Protein AF-A0A398D6F7-F1 (afdb_monomer)

Foldseek 3Di:
DPPPLP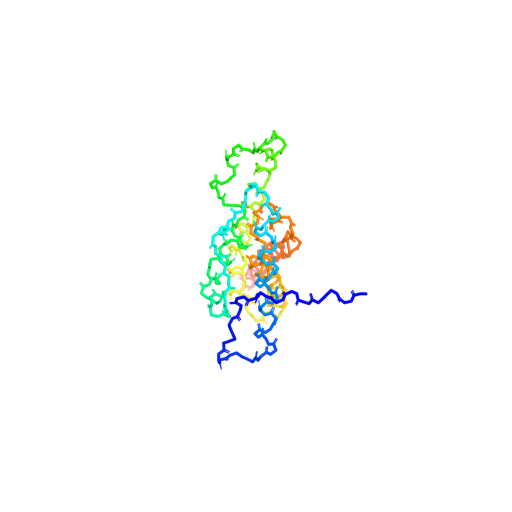FDPLADEDPVDPPVVFSVVSSLQVLQLVQLVPDDPAFDPSVDGDRGVVSLVVCQVVLLCLLQCPVDPVQLCDDDPDPVVNVVSVVVNVVNVLLVQLVVLLVVLCVVPVVDVVSVVLCVVLVVVSSSLSSRHRGRVVSCVVSVVSSVSSSVVSVVSVVVVVVVVVVVVVVVVVVVVD

Nearest PDB structures (foldseek):
  4nta-assembly1_A  TM=2.492E-01  e=5.168E+00  Mus musculus

Solvent-accessible surface area (backbone atoms only — not comparable to full-atom values): 9995 Å² total; per-residue (Å²): 132,84,77,73,79,59,60,42,91,72,53,45,88,49,93,89,51,60,67,74,60,45,52,53,50,34,38,44,36,29,48,17,55,49,34,50,74,68,49,65,95,57,55,49,70,70,88,67,76,59,41,34,59,65,50,50,62,71,38,42,69,56,24,51,50,50,43,70,53,47,80,42,80,79,56,35,77,48,83,38,102,40,75,68,48,31,51,50,30,47,53,50,41,57,54,44,55,55,42,56,55,16,52,53,37,32,56,56,35,46,70,76,48,64,87,44,65,68,61,52,55,56,47,53,57,26,50,51,51,31,44,53,43,34,64,25,42,30,30,52,73,58,38,50,61,70,38,39,74,43,49,50,54,50,36,51,50,9,51,51,44,54,53,51,53,54,52,55,51,54,54,51,53,53,52,55,51,54,71,68,75,112

Organism: NCBI:txid2290917

pLDDT: mean 86.6, std 11.43, range [34.72, 97.31]

Structure (mmCIF, N/CA/C/O backbone):
data_AF-A0A398D6F7-F1
#
_entry.id   AF-A0A398D6F7-F1
#
loop_
_atom_site.group_PDB
_atom_site.id
_atom_site.type_symbol
_atom_site.label_atom_id
_atom_site.label_alt_id
_atom_site.label_comp_id
_atom_site.label_asym_id
_atom_site.label_entity_id
_atom_site.label_seq_id
_atom_site.pdbx_PDB_ins_code
_atom_site.Cartn_x
_atom_site.Cartn_y
_atom_site.Cartn_z
_atom_site.occupancy
_atom_site.B_iso_or_equiv
_atom_site.auth_seq_id
_atom_site.auth_comp_id
_atom_site.auth_asym_id
_atom_site.auth_atom_id
_atom_site.pdbx_PDB_model_num
ATOM 1 N N . MET A 1 1 ? -2.535 10.948 -29.613 1.00 34.72 1 MET A N 1
ATOM 2 C CA . MET A 1 1 ? -1.611 9.826 -29.878 1.00 34.72 1 MET A CA 1
ATOM 3 C C . MET A 1 1 ? -1.846 8.780 -28.805 1.00 34.72 1 MET A C 1
ATOM 5 O O . MET A 1 1 ? -1.526 9.031 -27.652 1.00 34.72 1 MET A O 1
ATOM 9 N N . THR A 1 2 ? -2.491 7.664 -29.135 1.00 36.34 2 THR A N 1
ATOM 10 C CA . THR A 1 2 ? -2.565 6.515 -28.226 1.00 36.34 2 THR A CA 1
ATOM 11 C C . THR A 1 2 ? -1.179 5.890 -28.204 1.00 36.34 2 THR A C 1
ATOM 13 O O . THR A 1 2 ? -0.776 5.284 -29.194 1.00 36.34 2 THR A O 1
ATOM 16 N N . VAL A 1 3 ? -0.418 6.098 -27.129 1.00 44.50 3 VAL A N 1
ATOM 17 C CA . VAL A 1 3 ? 0.823 5.345 -26.923 1.00 44.50 3 VAL A CA 1
ATOM 18 C C . VAL A 1 3 ? 0.415 3.870 -26.932 1.00 44.50 3 VAL A C 1
ATOM 20 O O . VAL A 1 3 ? -0.421 3.494 -26.104 1.00 44.50 3 VAL A O 1
ATOM 23 N N . PRO A 1 4 ? 0.884 3.050 -27.891 1.00 46.75 4 PRO A N 1
ATOM 24 C CA . PRO A 1 4 ? 0.561 1.634 -27.879 1.00 46.75 4 PRO A CA 1
ATOM 25 C C . PRO A 1 4 ? 1.037 1.078 -26.542 1.00 46.75 4 PRO A C 1
ATOM 27 O O . PRO A 1 4 ? 2.160 1.376 -26.124 1.00 46.75 4 PRO A O 1
ATOM 30 N N . ILE A 1 5 ? 0.166 0.332 -25.855 1.00 52.16 5 ILE A N 1
ATOM 31 C CA . ILE A 1 5 ? 0.533 -0.398 -24.641 1.00 52.16 5 ILE A CA 1
ATOM 32 C C . ILE A 1 5 ? 1.751 -1.226 -25.036 1.00 52.16 5 ILE A C 1
ATOM 34 O O . ILE A 1 5 ? 1.630 -2.135 -25.855 1.00 52.16 5 ILE A O 1
ATOM 38 N N . GLN A 1 6 ? 2.929 -0.846 -24.547 1.00 54.06 6 GLN A N 1
ATOM 39 C CA . GLN A 1 6 ? 4.139 -1.624 -24.756 1.00 54.06 6 GLN A CA 1
ATOM 40 C C . GLN A 1 6 ? 3.867 -2.940 -24.035 1.00 54.06 6 GLN A C 1
ATOM 42 O O . GLN A 1 6 ? 3.790 -2.961 -22.814 1.00 54.06 6 GLN A O 1
ATOM 47 N N . ILE A 1 7 ? 3.565 -4.003 -24.772 1.00 58.56 7 ILE A N 1
ATOM 48 C CA . ILE A 1 7 ? 3.400 -5.331 -24.187 1.00 58.56 7 ILE A CA 1
ATOM 49 C C . ILE A 1 7 ? 4.811 -5.876 -24.007 1.00 58.56 7 ILE A C 1
ATOM 51 O O . ILE A 1 7 ? 5.625 -5.769 -24.926 1.00 58.56 7 ILE A O 1
ATOM 55 N N . ASN A 1 8 ? 5.119 -6.413 -22.825 1.00 64.12 8 ASN A N 1
ATOM 56 C CA . ASN A 1 8 ? 6.407 -7.059 -22.600 1.00 64.12 8 ASN A CA 1
ATOM 57 C C . ASN A 1 8 ? 6.589 -8.156 -23.675 1.00 64.12 8 ASN A C 1
ATOM 59 O O . ASN A 1 8 ? 5.756 -9.062 -23.743 1.00 64.12 8 ASN A O 1
ATOM 63 N N . PRO A 1 9 ? 7.629 -8.085 -24.529 1.00 65.50 9 PRO A N 1
ATOM 64 C CA . PRO A 1 9 ? 7.807 -9.023 -25.640 1.00 65.50 9 PRO A CA 1
ATOM 65 C C . PRO A 1 9 ? 8.003 -10.471 -25.172 1.00 65.50 9 PRO A C 1
ATOM 67 O O . PRO A 1 9 ? 7.785 -11.394 -25.951 1.00 65.50 9 PRO A O 1
ATOM 70 N N . ASN A 1 10 ? 8.368 -10.671 -23.902 1.00 79.50 10 ASN A N 1
ATOM 71 C CA . ASN A 1 10 ? 8.552 -11.979 -23.282 1.00 79.50 10 ASN A CA 1
ATOM 72 C C . ASN A 1 10 ? 7.331 -12.426 -22.455 1.00 79.50 10 ASN A C 1
ATOM 74 O O . ASN A 1 10 ? 7.433 -13.376 -21.678 1.00 79.50 10 ASN A O 1
ATOM 78 N N . TRP A 1 11 ? 6.189 -11.739 -22.576 1.00 87.50 11 TRP A N 1
ATOM 79 C CA . TRP A 1 11 ? 4.967 -12.106 -21.866 1.00 87.50 11 TRP A CA 1
ATOM 80 C C . TRP A 1 11 ? 4.324 -13.360 -22.462 1.00 87.50 11 TRP A C 1
ATOM 82 O O . TRP A 1 11 ? 4.069 -13.452 -23.664 1.00 87.50 11 TRP A O 1
ATOM 92 N N . THR A 1 12 ? 3.997 -14.309 -21.594 1.00 88.88 12 THR A N 1
ATOM 93 C CA . THR A 1 12 ? 3.317 -15.556 -21.931 1.00 88.88 12 THR A CA 1
ATOM 94 C C . THR A 1 12 ? 1.920 -15.560 -21.322 1.00 88.88 12 THR A C 1
ATOM 96 O O . THR A 1 12 ? 1.753 -15.374 -20.116 1.00 88.88 12 THR A O 1
ATOM 99 N N . ASN A 1 13 ? 0.905 -15.752 -22.173 1.00 83.88 13 ASN A N 1
ATOM 100 C CA . ASN A 1 13 ? -0.484 -15.745 -21.721 1.00 83.88 13 ASN A CA 1
ATOM 101 C C . ASN A 1 13 ? -0.759 -16.920 -20.785 1.00 83.88 13 ASN A C 1
ATOM 103 O O . ASN A 1 13 ? -0.332 -18.050 -21.041 1.00 83.88 13 ASN A O 1
ATOM 107 N N . THR A 1 14 ? -1.530 -16.666 -19.731 1.00 85.38 14 THR A N 1
ATOM 108 C CA . THR A 1 14 ? -1.836 -17.692 -18.736 1.00 85.38 14 THR A CA 1
ATOM 109 C C . THR A 1 14 ? -3.203 -18.328 -18.985 1.00 85.38 14 THR A C 1
ATOM 111 O O . THR A 1 14 ? -4.210 -17.637 -19.077 1.00 85.38 14 THR A O 1
ATOM 114 N N . ASN A 1 15 ? -3.272 -19.662 -19.023 1.00 84.94 15 ASN A N 1
ATOM 115 C CA . ASN A 1 15 ? -4.488 -20.394 -19.425 1.00 84.94 15 ASN A CA 1
ATOM 116 C C . ASN A 1 15 ? -5.695 -20.245 -18.480 1.00 84.94 15 ASN A C 1
ATOM 118 O O . ASN A 1 15 ? -6.817 -20.551 -18.871 1.00 84.94 15 ASN A O 1
ATOM 122 N N . TRP A 1 16 ? -5.483 -19.831 -17.230 1.00 87.31 16 TRP A N 1
ATOM 123 C CA . TRP A 1 16 ? -6.548 -19.727 -16.226 1.00 87.31 16 TRP A CA 1
ATOM 124 C C . TRP A 1 16 ? -7.157 -18.321 -16.127 1.00 87.31 16 TRP A C 1
ATOM 126 O O . TRP A 1 16 ? -8.158 -18.139 -15.436 1.00 87.31 16 TRP A O 1
ATOM 136 N N . LEU A 1 17 ? -6.566 -17.328 -16.800 1.00 89.94 17 LEU A N 1
ATOM 137 C CA . LEU A 1 17 ? -6.958 -15.927 -16.705 1.00 89.94 17 LEU A CA 1
ATOM 138 C C . LEU A 1 17 ? -7.610 -15.463 -18.019 1.00 89.94 17 LEU A C 1
ATOM 140 O O . LEU A 1 17 ? -7.075 -15.745 -19.092 1.00 89.94 17 LEU A O 1
ATOM 144 N N . PRO A 1 18 ? -8.735 -14.723 -17.982 1.00 91.50 18 PRO A N 1
ATOM 145 C CA . PRO A 1 18 ? -9.306 -14.139 -19.190 1.00 91.50 18 PRO A CA 1
ATOM 146 C C . PRO A 1 18 ? -8.291 -13.250 -19.916 1.00 91.50 18 PRO A C 1
ATOM 148 O O . PRO A 1 18 ? -7.619 -12.429 -19.289 1.00 91.50 18 PRO A O 1
ATOM 151 N N . SER A 1 19 ? -8.236 -13.359 -21.244 1.00 86.44 19 SER A N 1
ATOM 152 C CA . SER A 1 19 ? -7.232 -12.686 -22.083 1.00 86.44 19 SER A CA 1
ATOM 153 C C . SER A 1 19 ? -7.182 -11.168 -21.890 1.00 86.44 19 SER A C 1
ATOM 155 O O . SER A 1 19 ? -6.105 -10.582 -21.892 1.00 86.44 19 SER A O 1
ATOM 157 N N . LEU A 1 20 ? -8.329 -10.521 -21.659 1.00 88.19 20 LEU A N 1
ATOM 158 C CA . LEU A 1 20 ? -8.389 -9.084 -21.386 1.00 88.19 20 LEU A CA 1
ATOM 159 C C . LEU A 1 20 ? -7.626 -8.703 -20.107 1.00 88.19 20 LEU A C 1
ATOM 161 O O . LEU A 1 20 ? -6.936 -7.685 -20.076 1.00 88.19 20 LEU A O 1
ATOM 165 N N . LEU A 1 21 ? -7.766 -9.500 -19.047 1.00 88.75 21 LEU A N 1
ATOM 166 C CA . LEU A 1 21 ? -7.103 -9.242 -17.771 1.00 88.75 21 LEU A CA 1
ATOM 167 C C . LEU A 1 21 ? -5.613 -9.582 -17.860 1.00 88.75 21 LEU A C 1
ATOM 169 O O . LEU A 1 21 ? -4.787 -8.820 -17.365 1.00 88.75 21 LEU A O 1
ATOM 173 N N . ASP A 1 22 ? -5.272 -10.661 -18.562 1.00 89.38 22 ASP A N 1
ATOM 174 C CA . ASP A 1 22 ? -3.886 -11.049 -18.828 1.00 89.38 22 ASP A CA 1
ATOM 175 C C . ASP A 1 22 ? -3.136 -9.954 -19.615 1.00 89.38 22 ASP A C 1
ATOM 177 O O . ASP A 1 22 ? -2.050 -9.539 -19.217 1.00 89.38 22 ASP A O 1
ATOM 181 N N . GLN A 1 23 ? -3.776 -9.338 -20.617 1.00 88.25 23 GLN A N 1
ATOM 182 C CA . GLN A 1 23 ? -3.226 -8.175 -21.332 1.00 88.25 23 GLN A CA 1
ATOM 183 C C . GLN A 1 23 ? -3.018 -6.946 -20.434 1.00 88.25 23 GLN A C 1
ATOM 185 O O . GLN A 1 23 ? -2.039 -6.214 -20.599 1.00 88.25 23 GLN A O 1
ATOM 190 N N . LYS A 1 24 ? -3.919 -6.685 -19.476 1.00 91.31 24 LYS A N 1
ATOM 191 C CA . LYS A 1 24 ? -3.734 -5.587 -18.510 1.00 91.31 24 LYS A CA 1
ATOM 192 C C . LYS A 1 24 ? -2.529 -5.845 -17.606 1.00 91.31 24 LYS A C 1
ATOM 194 O O . LYS A 1 24 ? -1.753 -4.920 -17.373 1.00 91.31 24 LYS A O 1
ATOM 199 N N . LEU A 1 25 ? -2.351 -7.083 -17.144 1.00 92.56 25 LEU A N 1
ATOM 200 C CA . LEU A 1 25 ? -1.186 -7.490 -16.356 1.00 92.56 25 LEU A CA 1
ATOM 201 C C . LEU A 1 25 ? 0.113 -7.402 -17.167 1.00 92.56 25 LEU A C 1
ATOM 203 O O . LEU A 1 25 ? 1.109 -6.902 -16.649 1.00 92.56 25 LEU A O 1
ATOM 207 N N . ALA A 1 26 ? 0.085 -7.752 -18.453 1.00 91.25 26 ALA A N 1
ATOM 208 C CA . ALA A 1 26 ? 1.224 -7.557 -19.348 1.00 91.25 26 ALA A CA 1
ATOM 209 C C . ALA A 1 26 ? 1.638 -6.076 -19.450 1.00 91.25 26 ALA A C 1
ATOM 211 O O . ALA A 1 26 ? 2.827 -5.756 -19.478 1.00 91.25 26 ALA A O 1
ATOM 212 N N . GLY A 1 27 ? 0.664 -5.157 -19.446 1.00 91.44 27 GLY A N 1
ATOM 213 C CA . GLY A 1 27 ? 0.922 -3.716 -19.385 1.00 91.44 27 GLY A CA 1
ATOM 214 C C . GLY A 1 27 ? 1.570 -3.274 -18.066 1.00 91.44 27 GLY A C 1
ATOM 215 O O . GLY A 1 27 ? 2.483 -2.450 -18.077 1.00 91.44 27 GLY A O 1
ATOM 216 N N . VAL A 1 28 ? 1.150 -3.850 -16.934 1.00 92.56 28 VAL A N 1
ATOM 217 C CA . VAL A 1 28 ? 1.782 -3.617 -15.620 1.00 92.56 28 VAL A CA 1
ATOM 218 C C . VAL A 1 28 ? 3.228 -4.120 -15.616 1.00 92.56 28 VAL A C 1
ATOM 220 O O . VAL A 1 28 ? 4.119 -3.411 -15.148 1.00 92.56 28 VAL A O 1
ATOM 223 N N . ALA A 1 29 ? 3.481 -5.302 -16.183 1.00 92.62 29 ALA A N 1
ATOM 224 C CA . ALA A 1 29 ? 4.823 -5.862 -16.315 1.00 92.62 29 ALA A CA 1
ATOM 225 C C . ALA A 1 29 ? 5.743 -4.966 -17.160 1.00 92.62 29 ALA A C 1
ATOM 227 O O . ALA A 1 29 ? 6.849 -4.639 -16.735 1.00 92.62 29 ALA A O 1
ATOM 228 N N . ALA A 1 30 ? 5.270 -4.483 -18.308 1.00 90.25 30 ALA A N 1
ATOM 229 C CA . ALA A 1 30 ? 6.050 -3.579 -19.151 1.00 90.25 30 ALA A CA 1
ATOM 230 C C . ALA A 1 30 ? 6.310 -2.209 -18.498 1.00 90.25 30 ALA A C 1
ATOM 232 O O . ALA A 1 30 ? 7.390 -1.626 -18.652 1.00 90.25 30 ALA A O 1
ATOM 233 N N . ALA A 1 31 ? 5.339 -1.693 -17.736 1.00 90.50 31 ALA A N 1
ATOM 234 C CA . ALA A 1 31 ? 5.540 -0.492 -16.933 1.00 90.50 31 ALA A CA 1
ATOM 235 C C . ALA A 1 31 ? 6.647 -0.711 -15.889 1.00 90.50 31 ALA A C 1
ATOM 237 O O . ALA A 1 31 ? 7.533 0.135 -15.760 1.00 90.50 31 ALA A O 1
ATOM 238 N N . ARG A 1 32 ? 6.655 -1.867 -15.207 1.00 90.88 32 ARG A N 1
ATOM 239 C CA . ARG A 1 32 ? 7.726 -2.236 -14.269 1.00 90.88 32 ARG A CA 1
ATOM 240 C C . ARG A 1 32 ? 9.095 -2.261 -14.936 1.00 90.88 32 ARG A C 1
ATOM 242 O O . ARG A 1 32 ? 10.017 -1.631 -14.426 1.00 90.88 32 ARG A O 1
ATOM 249 N N . ASP A 1 33 ? 9.217 -2.909 -16.091 1.00 89.00 33 ASP A N 1
ATOM 250 C CA . ASP A 1 33 ? 10.488 -2.989 -16.824 1.00 89.00 33 ASP A CA 1
ATOM 251 C C . ASP A 1 33 ? 11.040 -1.604 -17.183 1.00 89.00 33 ASP A C 1
ATOM 253 O O . ASP A 1 33 ? 12.254 -1.382 -17.175 1.00 89.00 33 ASP A O 1
ATOM 257 N N . THR A 1 34 ? 10.150 -0.650 -17.463 1.00 87.12 34 THR A N 1
ATOM 258 C CA . THR A 1 34 ? 10.526 0.746 -17.703 1.00 87.12 34 THR A CA 1
ATOM 259 C C . THR A 1 34 ? 11.097 1.383 -16.435 1.00 87.12 34 THR A C 1
ATOM 261 O O . THR A 1 34 ? 12.167 1.993 -16.491 1.00 87.12 34 THR A O 1
ATOM 264 N N . TYR A 1 35 ? 10.444 1.208 -15.280 1.00 85.81 35 TYR A N 1
ATOM 265 C CA . TYR A 1 35 ? 10.951 1.718 -14.000 1.00 85.81 35 TYR A CA 1
ATOM 266 C C . TYR A 1 35 ? 12.298 1.101 -13.623 1.00 85.81 35 TYR A C 1
ATOM 268 O O . TYR A 1 35 ? 13.202 1.844 -13.252 1.00 85.81 35 TYR A O 1
ATOM 276 N N . THR A 1 36 ? 12.474 -0.211 -13.793 1.00 85.75 36 THR A N 1
ATOM 277 C CA . THR A 1 36 ? 13.746 -0.903 -13.527 1.00 85.75 36 THR A CA 1
ATOM 278 C C . THR A 1 36 ? 14.905 -0.323 -14.336 1.00 85.75 36 THR A C 1
ATOM 280 O O . THR A 1 36 ? 15.998 -0.153 -13.805 1.00 85.75 36 THR A O 1
ATOM 283 N N . LYS A 1 37 ? 14.672 0.022 -15.609 1.00 82.31 37 LYS A N 1
ATOM 284 C CA . LYS A 1 37 ? 15.707 0.576 -16.500 1.00 82.31 37 LYS A CA 1
ATOM 285 C C . LYS A 1 37 ? 15.973 2.067 -16.283 1.00 82.31 37 LYS A C 1
ATOM 287 O O . LYS A 1 37 ? 17.062 2.537 -16.593 1.00 82.31 37 LYS A O 1
ATOM 292 N N . THR A 1 38 ? 14.976 2.812 -15.806 1.00 75.31 38 THR A N 1
ATOM 293 C CA . THR A 1 38 ? 15.028 4.285 -15.755 1.00 75.31 38 THR A CA 1
ATOM 294 C C . THR A 1 38 ? 15.378 4.810 -14.367 1.00 75.31 38 THR A C 1
ATOM 296 O O . THR A 1 38 ? 15.951 5.891 -14.230 1.00 75.31 38 THR A O 1
ATOM 299 N N . ALA A 1 39 ? 15.029 4.075 -13.315 1.00 63.56 39 ALA A N 1
ATOM 300 C CA . ALA A 1 39 ? 15.312 4.503 -11.963 1.00 63.56 39 ALA A CA 1
ATOM 301 C C . ALA A 1 39 ? 16.769 4.196 -11.592 1.00 63.56 39 ALA A C 1
ATOM 303 O O . ALA A 1 39 ? 17.220 3.061 -11.715 1.00 63.56 39 ALA A O 1
ATOM 304 N N . GLY A 1 40 ? 17.503 5.225 -11.154 1.00 65.25 40 GLY A N 1
ATOM 305 C CA . GLY A 1 40 ? 18.883 5.105 -10.674 1.00 65.25 40 GLY A CA 1
ATOM 306 C C . GLY A 1 40 ? 18.999 4.330 -9.352 1.00 65.25 40 GLY A C 1
ATOM 307 O O . GLY A 1 40 ? 18.145 3.520 -9.005 1.00 65.25 40 GLY A O 1
ATOM 308 N N . ASN A 1 41 ? 20.051 4.600 -8.573 1.00 70.25 41 ASN A N 1
ATOM 309 C CA . ASN A 1 41 ? 20.289 3.920 -7.291 1.00 70.25 41 ASN A CA 1
ATOM 310 C C . ASN A 1 41 ? 19.040 3.923 -6.379 1.00 70.25 41 ASN A C 1
ATOM 312 O O . ASN A 1 41 ? 18.440 4.973 -6.140 1.00 70.25 41 ASN A O 1
ATOM 316 N N . GLY A 1 42 ? 18.679 2.753 -5.837 1.00 77.44 42 GLY A N 1
ATOM 317 C CA . GLY A 1 42 ? 17.530 2.582 -4.931 1.00 77.44 42 GLY A CA 1
ATOM 318 C C . GLY A 1 42 ? 16.381 1.721 -5.466 1.00 77.44 42 GLY A C 1
ATOM 319 O O . GLY A 1 42 ? 15.281 1.779 -4.910 1.00 77.44 42 GLY A O 1
ATOM 320 N N . ASN A 1 43 ? 16.614 0.944 -6.525 1.00 87.56 43 ASN A N 1
ATOM 321 C CA . ASN A 1 43 ? 15.672 -0.078 -6.973 1.00 87.56 43 ASN A CA 1
ATOM 322 C C . ASN A 1 43 ? 15.690 -1.282 -6.025 1.00 87.56 43 ASN A C 1
ATOM 324 O O . ASN A 1 43 ? 16.741 -1.687 -5.530 1.00 87.56 43 ASN A O 1
ATOM 328 N N . ILE A 1 44 ? 14.509 -1.837 -5.773 1.00 88.19 44 ILE A N 1
ATOM 329 C CA . ILE A 1 44 ? 14.311 -3.131 -5.126 1.00 88.19 44 ILE A CA 1
ATOM 330 C C . ILE A 1 44 ? 13.900 -4.132 -6.192 1.00 88.19 44 ILE A C 1
ATOM 332 O O . ILE A 1 44 ? 13.090 -3.811 -7.064 1.00 88.19 44 ILE A O 1
ATOM 336 N N . ASP A 1 45 ? 14.412 -5.355 -6.057 1.00 89.38 45 ASP A N 1
ATOM 337 C CA . ASP A 1 45 ? 14.020 -6.497 -6.878 1.00 89.38 45 ASP A CA 1
ATOM 338 C C . ASP A 1 45 ? 14.121 -6.174 -8.386 1.00 89.38 45 ASP A C 1
ATOM 340 O O . ASP A 1 45 ? 13.229 -6.493 -9.174 1.00 89.38 45 ASP A O 1
ATOM 344 N N . ASP A 1 46 ? 15.206 -5.497 -8.774 1.00 83.19 46 ASP A N 1
ATOM 345 C CA . ASP A 1 46 ? 15.524 -5.070 -10.144 1.00 83.19 46 ASP A CA 1
ATOM 346 C C . ASP A 1 46 ? 15.876 -6.241 -11.070 1.00 83.19 46 ASP A C 1
ATOM 348 O O . ASP A 1 46 ? 15.735 -6.147 -12.286 1.00 83.19 46 ASP A O 1
ATOM 352 N N . THR A 1 47 ? 16.266 -7.373 -10.490 1.00 84.81 47 THR A N 1
ATOM 353 C CA . THR A 1 47 ? 16.481 -8.644 -11.193 1.00 84.81 47 THR A CA 1
ATOM 354 C C . THR A 1 47 ? 15.190 -9.427 -11.451 1.00 84.81 47 THR A C 1
ATOM 356 O O . THR A 1 47 ? 15.219 -10.425 -12.171 1.00 84.81 47 THR A O 1
ATOM 359 N N . ILE A 1 48 ? 14.052 -8.999 -10.887 1.00 87.94 48 ILE A N 1
ATOM 360 C CA . ILE A 1 48 ? 12.764 -9.684 -11.047 1.00 87.94 48 ILE A CA 1
ATOM 361 C C . ILE A 1 48 ? 11.983 -9.074 -12.212 1.00 87.94 48 ILE A C 1
ATOM 363 O O . ILE A 1 48 ? 11.493 -7.943 -12.137 1.00 87.94 48 ILE A O 1
ATOM 367 N N . THR A 1 49 ? 11.794 -9.882 -13.253 1.00 87.94 49 THR A N 1
ATOM 368 C CA . THR A 1 49 ? 10.962 -9.578 -14.424 1.00 87.94 49 THR A CA 1
ATOM 369 C C . THR A 1 49 ? 9.740 -10.491 -14.447 1.00 87.94 49 THR A C 1
ATOM 371 O O . THR A 1 49 ? 9.851 -11.697 -14.220 1.00 87.94 49 THR A O 1
ATOM 374 N N . PHE A 1 50 ? 8.564 -9.925 -14.726 1.00 91.88 50 PHE A N 1
ATOM 375 C CA . PHE A 1 50 ? 7.322 -10.690 -14.843 1.00 91.88 50 PHE A CA 1
ATOM 376 C C . PHE A 1 50 ? 7.123 -11.176 -16.280 1.00 91.88 50 PHE A C 1
ATOM 378 O O . PHE A 1 50 ? 7.011 -10.359 -17.195 1.00 91.88 50 PHE A O 1
ATOM 385 N N . HIS A 1 51 ? 7.030 -12.493 -16.466 1.00 91.75 51 HIS A N 1
ATOM 386 C CA . HIS A 1 51 ? 6.827 -13.128 -17.772 1.00 91.75 51 HIS A CA 1
ATOM 387 C C . HIS A 1 51 ? 5.411 -13.688 -17.937 1.00 91.75 51 HIS A C 1
ATOM 389 O O . HIS A 1 51 ? 5.031 -14.101 -19.029 1.00 91.75 51 HIS A O 1
ATOM 395 N N . SER A 1 52 ? 4.622 -13.734 -16.864 1.00 92.31 52 SER A N 1
ATOM 396 C CA . SER A 1 52 ? 3.242 -14.216 -16.878 1.00 92.31 52 SER A CA 1
ATOM 397 C C . SER A 1 52 ? 2.443 -13.647 -15.706 1.00 92.31 52 SER A C 1
ATOM 399 O O . SER A 1 52 ? 3.011 -13.143 -14.728 1.00 92.31 52 SER A O 1
ATOM 401 N N . ALA A 1 53 ? 1.114 -13.799 -15.744 1.00 92.38 53 ALA A N 1
ATOM 402 C CA . ALA A 1 53 ? 0.270 -13.441 -14.607 1.00 92.38 53 ALA A CA 1
ATOM 403 C C . ALA A 1 53 ? 0.671 -14.238 -13.359 1.00 92.38 53 ALA A C 1
ATOM 405 O O . ALA A 1 53 ? 0.692 -13.697 -12.256 1.00 92.38 53 ALA A O 1
ATOM 406 N N . ARG A 1 54 ? 1.049 -15.513 -13.531 1.00 91.81 54 ARG A N 1
ATOM 407 C CA . ARG A 1 54 ? 1.493 -16.384 -12.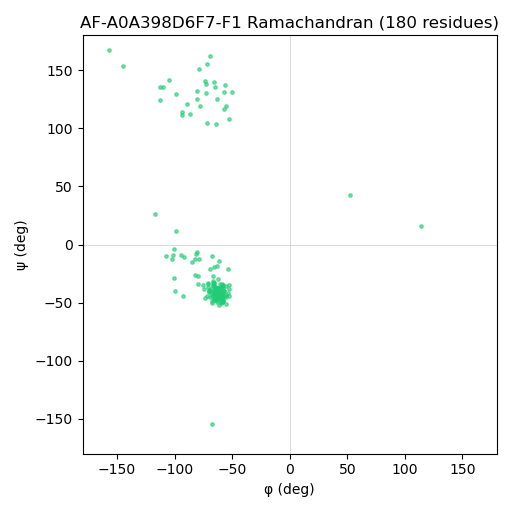435 1.00 91.81 54 ARG A CA 1
ATOM 408 C C . ARG A 1 54 ? 2.661 -15.776 -11.658 1.00 91.81 54 ARG A C 1
ATOM 410 O O . ARG A 1 54 ? 2.625 -15.807 -10.431 1.00 91.81 54 ARG A O 1
ATOM 417 N N . ASP A 1 55 ? 3.647 -15.205 -12.344 1.00 93.00 55 ASP A N 1
ATOM 418 C CA . ASP A 1 55 ? 4.808 -14.588 -11.692 1.00 93.00 55 ASP A CA 1
ATOM 419 C C . ASP A 1 55 ? 4.379 -13.411 -10.811 1.00 93.00 55 ASP A C 1
ATOM 421 O O . ASP A 1 55 ? 4.820 -13.290 -9.669 1.00 93.00 55 ASP A O 1
ATOM 425 N N . MET A 1 56 ? 3.448 -12.589 -11.304 1.00 93.88 56 MET A N 1
ATOM 426 C CA . MET A 1 56 ? 2.886 -11.477 -10.535 1.00 93.88 56 MET A CA 1
ATOM 427 C C . MET A 1 56 ? 2.117 -11.965 -9.305 1.00 93.88 56 MET A C 1
ATOM 429 O O . MET A 1 56 ? 2.276 -11.401 -8.225 1.00 93.88 56 MET A O 1
ATOM 433 N N . PHE A 1 57 ? 1.318 -13.030 -9.443 1.00 93.56 57 PHE A N 1
ATOM 434 C CA . PHE A 1 57 ? 0.598 -13.632 -8.316 1.00 93.56 57 PHE A CA 1
ATOM 435 C C . PHE A 1 57 ? 1.551 -14.173 -7.247 1.00 93.56 57 PHE A C 1
ATOM 437 O O . PHE A 1 57 ? 1.323 -13.945 -6.060 1.00 93.56 57 PHE A O 1
ATOM 444 N N . LEU A 1 58 ? 2.637 -14.835 -7.653 1.00 94.38 58 LEU A N 1
ATOM 445 C CA . LEU A 1 58 ? 3.672 -15.316 -6.733 1.00 94.38 58 LEU A CA 1
ATOM 446 C C . LEU A 1 58 ? 4.429 -14.167 -6.055 1.00 94.38 58 LEU A C 1
ATOM 448 O O . LEU A 1 58 ? 4.894 -14.323 -4.928 1.00 94.38 58 LEU A O 1
ATOM 452 N N . TYR A 1 59 ? 4.511 -13.008 -6.707 1.00 95.81 59 TYR A N 1
ATOM 453 C CA . TYR A 1 59 ? 5.139 -11.812 -6.156 1.00 95.81 59 TYR A CA 1
ATOM 454 C C . TYR A 1 59 ? 4.222 -11.007 -5.217 1.00 95.81 59 TYR A C 1
ATOM 456 O O . TYR A 1 59 ? 4.713 -10.153 -4.483 1.00 95.81 59 TYR A O 1
ATOM 464 N N . LEU A 1 60 ? 2.910 -11.276 -5.166 1.00 95.62 60 LEU A N 1
ATOM 465 C CA . LEU A 1 60 ? 1.971 -10.506 -4.333 1.00 95.62 60 LEU A CA 1
ATOM 466 C C . LEU A 1 60 ? 2.373 -10.390 -2.855 1.00 95.62 60 LEU A C 1
ATOM 468 O O . LEU A 1 60 ? 2.303 -9.274 -2.342 1.00 95.62 60 LEU A O 1
ATOM 472 N N . PRO A 1 61 ? 2.821 -11.452 -2.154 1.00 96.62 61 PRO A N 1
ATOM 473 C CA . PRO A 1 61 ? 3.242 -11.323 -0.758 1.00 96.62 61 PRO A CA 1
ATOM 474 C C . PRO A 1 61 ? 4.376 -10.306 -0.591 1.00 96.62 61 PRO A C 1
ATOM 476 O O . PRO A 1 61 ? 4.343 -9.471 0.313 1.00 96.62 61 PRO A O 1
ATOM 479 N N . ARG A 1 62 ? 5.341 -10.324 -1.518 1.00 95.81 62 ARG A N 1
ATOM 480 C CA . ARG A 1 62 ? 6.465 -9.387 -1.549 1.00 95.81 62 ARG A CA 1
ATOM 481 C C . ARG A 1 62 ? 6.018 -7.972 -1.921 1.00 95.81 62 ARG A C 1
ATOM 483 O O . ARG A 1 62 ? 6.480 -7.009 -1.319 1.00 95.81 62 ARG A O 1
ATOM 490 N N . ALA A 1 63 ? 5.084 -7.834 -2.861 1.00 96.19 63 ALA A N 1
ATOM 491 C CA . ALA A 1 63 ? 4.503 -6.544 -3.223 1.00 96.19 63 ALA A CA 1
ATOM 492 C C . ALA A 1 63 ? 3.700 -5.918 -2.072 1.00 96.19 63 ALA A C 1
ATOM 494 O O . ALA A 1 63 ? 3.769 -4.707 -1.891 1.00 96.19 63 ALA A O 1
ATOM 495 N N . ILE A 1 64 ? 2.990 -6.717 -1.265 1.00 96.62 64 ILE A N 1
ATOM 496 C CA . ILE A 1 64 ? 2.324 -6.240 -0.043 1.00 96.62 64 ILE A CA 1
ATOM 497 C C . ILE A 1 64 ? 3.377 -5.724 0.941 1.00 96.62 64 ILE A C 1
ATOM 499 O O . ILE A 1 64 ? 3.278 -4.598 1.420 1.00 96.62 64 ILE A O 1
ATOM 503 N N . GLU A 1 65 ? 4.421 -6.510 1.202 1.00 95.81 65 GLU A N 1
ATOM 504 C CA . GLU A 1 65 ? 5.503 -6.103 2.100 1.00 95.81 65 GLU A CA 1
ATOM 505 C C . GLU A 1 65 ? 6.125 -4.768 1.659 1.00 95.81 65 GLU A C 1
ATOM 507 O O . GLU A 1 65 ? 6.194 -3.821 2.437 1.00 95.81 65 GLU A O 1
ATOM 512 N N . ILE A 1 66 ? 6.521 -4.648 0.392 1.00 95.12 66 ILE A N 1
ATOM 513 C CA . ILE A 1 66 ? 7.135 -3.423 -0.128 1.00 95.12 66 ILE A CA 1
ATOM 514 C C . ILE A 1 66 ? 6.122 -2.272 -0.158 1.00 95.12 66 ILE A C 1
ATOM 516 O O . ILE A 1 66 ? 6.455 -1.151 0.227 1.00 95.12 66 ILE A O 1
ATOM 520 N N . GLY A 1 67 ? 4.896 -2.523 -0.609 1.00 95.44 67 GLY A N 1
ATOM 521 C CA . GLY A 1 67 ? 3.858 -1.515 -0.807 1.00 95.44 67 GLY A CA 1
ATOM 522 C C . GLY A 1 67 ? 3.385 -0.858 0.483 1.00 95.44 67 GLY A C 1
ATOM 523 O O . GLY A 1 67 ? 3.089 0.334 0.469 1.00 95.44 67 GLY A O 1
ATOM 524 N N . PHE A 1 68 ? 3.364 -1.599 1.589 1.00 95.81 68 PHE A N 1
ATOM 525 C CA . PHE A 1 68 ? 2.929 -1.078 2.884 1.00 95.81 68 PHE A CA 1
ATOM 526 C C . PHE A 1 68 ? 4.112 -0.697 3.777 1.00 95.81 68 PHE A C 1
ATOM 528 O O . PHE A 1 68 ? 4.121 0.374 4.380 1.00 95.81 68 PHE A O 1
ATOM 535 N N . LEU A 1 69 ? 5.178 -1.504 3.778 1.00 94.38 69 LEU A N 1
ATOM 536 C CA . LEU A 1 69 ? 6.227 -1.392 4.791 1.00 94.38 69 LEU A CA 1
ATOM 537 C C . LEU A 1 69 ? 7.501 -0.672 4.337 1.00 94.38 69 LEU A C 1
ATOM 539 O O . LEU A 1 69 ? 8.356 -0.377 5.165 1.00 94.38 69 LEU A O 1
ATOM 543 N N . SER A 1 70 ? 7.674 -0.361 3.050 1.00 91.88 70 SER A N 1
ATOM 544 C CA . SER A 1 70 ? 8.840 0.439 2.629 1.00 91.88 70 SER A CA 1
ATOM 545 C C . SER A 1 70 ? 8.632 1.941 2.905 1.00 91.88 70 SER A C 1
ATOM 547 O O . SER A 1 70 ? 7.503 2.389 2.852 1.00 91.88 70 SER A O 1
ATOM 549 N N . PRO A 1 71 ? 9.652 2.773 3.155 1.00 90.44 71 PRO A N 1
ATOM 550 C CA . PRO A 1 71 ? 11.031 2.399 3.392 1.00 90.44 71 PRO A CA 1
ATOM 551 C C . PRO A 1 71 ? 11.165 1.588 4.680 1.00 90.44 71 PRO A C 1
ATOM 553 O O . PRO A 1 71 ? 10.619 1.937 5.726 1.00 90.44 71 PRO A O 1
ATOM 556 N N . PHE A 1 72 ? 11.939 0.513 4.590 1.00 90.31 72 PHE A N 1
ATOM 557 C CA . PHE A 1 72 ? 12.157 -0.409 5.696 1.00 90.31 72 PHE A CA 1
ATOM 558 C C . PHE A 1 72 ? 13.040 0.229 6.777 1.00 90.31 72 PHE A C 1
ATOM 560 O O . PHE A 1 72 ? 13.890 1.058 6.443 1.00 90.31 72 PHE A O 1
ATOM 567 N N . PRO A 1 73 ? 12.955 -0.212 8.049 1.00 86.75 73 PRO A N 1
ATOM 568 C CA . PRO A 1 73 ? 13.746 0.353 9.147 1.00 86.75 73 PRO A CA 1
ATOM 569 C C . PRO A 1 73 ? 15.253 0.404 8.890 1.00 86.75 73 PRO A C 1
ATOM 571 O O . PRO A 1 73 ? 15.9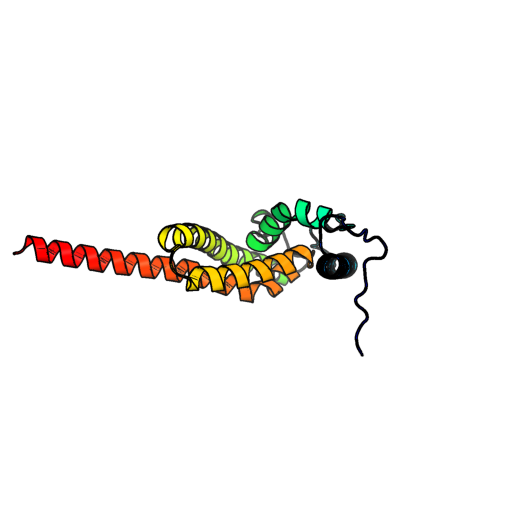29 1.359 9.267 1.00 86.75 73 PRO A O 1
ATOM 574 N N . ARG A 1 74 ? 15.780 -0.597 8.176 1.00 85.94 74 ARG A N 1
ATOM 575 C CA . ARG A 1 74 ? 17.188 -0.645 7.763 1.00 85.94 74 ARG A CA 1
ATOM 576 C C . ARG A 1 74 ? 17.596 0.574 6.922 1.00 85.94 74 ARG A C 1
ATOM 578 O O . ARG A 1 74 ? 18.708 1.060 7.063 1.00 85.94 74 ARG A O 1
ATOM 585 N N . GLN A 1 75 ? 16.686 1.094 6.103 1.00 82.94 75 GLN A N 1
ATOM 586 C CA . GLN A 1 75 ? 16.931 2.167 5.135 1.00 82.94 75 GLN A CA 1
ATOM 587 C C . GLN A 1 75 ? 16.829 3.567 5.751 1.00 82.94 75 GLN A C 1
ATOM 589 O O . GLN A 1 75 ? 17.278 4.541 5.149 1.00 82.94 75 GLN A O 1
ATOM 594 N N . TRP A 1 76 ? 16.251 3.684 6.949 1.00 83.75 76 TRP A N 1
ATOM 595 C CA . TRP A 1 76 ? 16.072 4.959 7.651 1.00 83.75 76 TRP A CA 1
ATOM 596 C C . TRP A 1 76 ? 17.402 5.585 8.077 1.00 83.75 76 TRP A C 1
ATOM 598 O O . TRP A 1 76 ? 17.551 6.807 8.070 1.00 83.75 76 TRP A O 1
ATOM 608 N N . PHE A 1 77 ? 18.370 4.739 8.438 1.00 79.94 77 PHE A N 1
ATOM 609 C CA . PHE A 1 77 ? 19.663 5.154 8.988 1.00 79.94 77 PHE A CA 1
ATOM 610 C C . PHE A 1 77 ? 20.797 5.142 7.960 1.00 79.94 77 PHE A C 1
ATOM 612 O O . PHE A 1 77 ? 21.915 5.544 8.273 1.00 79.94 77 PHE A O 1
ATOM 619 N N . GLU A 1 78 ? 20.529 4.700 6.731 1.00 78.75 78 GLU A N 1
ATOM 620 C CA . GLU A 1 78 ? 21.524 4.707 5.665 1.00 78.75 78 GLU A CA 1
ATOM 621 C C . GLU A 1 78 ? 21.783 6.138 5.172 1.00 78.75 78 GLU A C 1
ATOM 623 O O . GLU A 1 78 ? 20.853 6.917 4.934 1.00 78.75 78 GLU A O 1
ATOM 628 N N . SER A 1 79 ? 23.050 6.471 4.927 1.00 70.12 79 SER A N 1
ATOM 629 C CA . SER A 1 79 ? 23.441 7.744 4.313 1.00 70.12 79 SER A CA 1
ATOM 630 C C . SER A 1 79 ? 22.885 7.846 2.893 1.00 70.12 79 SER A C 1
ATOM 632 O O . SER A 1 79 ? 23.089 6.953 2.067 1.00 70.12 79 SER A O 1
ATOM 634 N N . GLY A 1 80 ? 22.142 8.917 2.606 1.00 67.12 80 GLY A N 1
ATOM 635 C CA . GLY A 1 80 ? 21.683 9.217 1.255 1.00 67.12 80 GLY A CA 1
ATOM 636 C C . GLY A 1 80 ? 22.848 9.628 0.354 1.00 67.12 80 GLY A C 1
ATOM 637 O O . GLY A 1 80 ? 23.897 10.052 0.832 1.00 67.12 80 GLY A O 1
ATOM 638 N N . SER A 1 81 ? 22.645 9.574 -0.965 1.00 68.94 81 SER A N 1
ATOM 639 C CA . SER A 1 81 ? 23.629 10.053 -1.954 1.00 68.94 81 SER A CA 1
ATOM 640 C C . SER A 1 81 ? 23.950 11.551 -1.829 1.00 68.94 81 SER A C 1
ATOM 642 O O . SER A 1 81 ? 24.912 12.042 -2.410 1.00 68.94 81 SER A O 1
ATOM 644 N N . THR A 1 82 ? 23.132 12.296 -1.086 1.00 73.12 82 THR A N 1
ATOM 645 C CA . THR A 1 82 ? 23.279 13.727 -0.818 1.00 73.12 82 THR A CA 1
ATOM 646 C C . THR A 1 82 ? 22.793 14.009 0.602 1.00 73.12 82 THR A C 1
ATOM 648 O O . THR A 1 82 ? 21.917 13.303 1.103 1.00 73.12 82 THR A O 1
ATOM 651 N N . SER A 1 83 ? 23.300 15.069 1.239 1.00 69.50 83 SER A N 1
ATOM 652 C CA . SER A 1 83 ? 22.859 15.497 2.580 1.00 69.50 83 SER A CA 1
ATOM 653 C C . SER A 1 83 ? 21.333 15.686 2.671 1.00 69.50 83 SER A C 1
ATOM 655 O O . SER A 1 83 ? 20.701 15.244 3.630 1.00 69.50 83 SER A O 1
ATOM 657 N N . TYR A 1 84 ? 20.716 16.226 1.612 1.00 68.31 84 TYR A N 1
ATOM 658 C CA . TYR A 1 84 ? 19.260 16.356 1.501 1.00 68.31 84 TYR A CA 1
ATOM 659 C C . TYR A 1 84 ? 18.534 15.000 1.525 1.00 68.31 84 TYR A C 1
ATOM 661 O O . TYR A 1 84 ? 17.554 14.831 2.246 1.00 68.31 84 TYR A O 1
ATOM 669 N N . ASN A 1 85 ? 19.056 14.000 0.811 1.00 73.38 85 ASN A N 1
ATOM 670 C CA . ASN A 1 85 ? 18.482 12.652 0.795 1.00 73.38 85 ASN A CA 1
ATOM 671 C C . ASN A 1 85 ? 18.596 11.972 2.167 1.00 73.38 85 ASN A C 1
ATOM 673 O O . ASN A 1 85 ? 17.698 11.231 2.561 1.00 73.38 85 ASN A O 1
ATOM 677 N N . THR A 1 86 ? 19.664 12.249 2.918 1.00 77.50 86 THR A N 1
ATOM 678 C CA . THR A 1 86 ? 19.810 11.775 4.303 1.00 77.50 86 THR A CA 1
ATOM 679 C C . THR A 1 86 ? 18.770 12.407 5.228 1.00 77.50 86 THR A C 1
ATOM 681 O O . THR A 1 86 ? 18.182 11.706 6.049 1.00 77.50 86 THR A O 1
ATOM 684 N N . LEU A 1 87 ? 18.505 13.712 5.096 1.00 80.44 87 LEU A N 1
ATOM 685 C CA . LEU A 1 87 ? 17.453 14.375 5.870 1.00 80.44 87 LEU A CA 1
ATOM 686 C C . LEU A 1 87 ? 16.073 13.801 5.527 1.00 80.44 87 LEU A C 1
ATOM 688 O O . LEU A 1 87 ? 15.310 13.470 6.433 1.00 80.44 87 LEU A O 1
ATOM 692 N N . PHE A 1 88 ? 15.789 13.609 4.236 1.00 80.31 88 PHE A N 1
ATOM 693 C CA . PHE A 1 88 ? 14.533 13.022 3.773 1.00 80.31 88 PHE A CA 1
ATOM 694 C C . PHE A 1 88 ? 14.315 11.618 4.352 1.00 80.31 88 PHE A C 1
ATOM 696 O O . PHE A 1 88 ? 13.244 11.343 4.877 1.00 80.31 88 PHE A O 1
ATOM 703 N N . ARG A 1 89 ? 15.348 10.762 4.381 1.00 83.25 89 ARG A N 1
ATOM 704 C CA . ARG A 1 89 ? 15.268 9.427 5.006 1.00 83.25 89 ARG A CA 1
ATOM 705 C C . ARG A 1 89 ? 14.880 9.472 6.485 1.00 83.25 89 ARG A C 1
ATOM 707 O O . ARG A 1 89 ? 14.112 8.623 6.930 1.00 83.25 89 ARG A O 1
ATOM 714 N N . ARG A 1 90 ? 15.365 10.466 7.239 1.00 84.00 90 ARG A N 1
ATOM 715 C CA . ARG A 1 90 ? 15.008 10.645 8.658 1.00 84.00 90 ARG A CA 1
ATOM 716 C C . ARG A 1 90 ? 13.561 11.096 8.837 1.00 84.00 90 ARG A C 1
ATOM 718 O O . ARG A 1 90 ? 12.889 10.605 9.737 1.00 84.00 90 ARG A O 1
ATOM 725 N N . VAL A 1 91 ? 13.080 11.999 7.982 1.00 87.38 91 VAL A N 1
ATOM 726 C CA . VAL A 1 91 ? 11.670 12.424 7.985 1.00 87.38 91 VAL A CA 1
ATOM 727 C C . VAL A 1 91 ? 10.768 11.242 7.633 1.00 87.38 91 VAL A C 1
ATOM 729 O O . VAL A 1 91 ? 9.860 10.922 8.399 1.00 87.38 91 VAL A O 1
ATOM 732 N N . SER A 1 92 ? 11.110 10.502 6.575 1.00 86.62 92 SER A N 1
ATOM 733 C CA . SER A 1 92 ? 10.382 9.293 6.189 1.00 86.62 92 SER A CA 1
ATOM 734 C C . SER A 1 92 ? 10.366 8.247 7.303 1.00 86.62 92 SER A C 1
ATOM 736 O O . SER A 1 92 ? 9.361 7.571 7.479 1.00 86.62 92 SER A O 1
ATOM 738 N N . ALA A 1 93 ? 11.432 8.125 8.100 1.00 89.25 93 ALA A N 1
ATOM 739 C CA . ALA A 1 93 ? 11.446 7.227 9.254 1.00 89.25 93 ALA A CA 1
ATOM 740 C C . ALA A 1 93 ? 10.356 7.584 10.281 1.00 89.25 93 ALA A C 1
ATOM 742 O O . ALA A 1 93 ? 9.641 6.703 10.756 1.00 89.25 93 ALA A O 1
ATOM 743 N N . MET A 1 94 ? 10.188 8.875 10.591 1.00 90.06 94 MET A N 1
ATOM 744 C CA . MET A 1 94 ? 9.129 9.341 11.495 1.00 90.06 94 MET A CA 1
ATOM 745 C C . MET A 1 94 ? 7.736 9.079 10.913 1.00 90.06 94 MET A C 1
ATOM 747 O O . MET A 1 94 ? 6.856 8.580 11.615 1.00 90.06 94 MET A O 1
ATOM 751 N N . GLU A 1 95 ? 7.544 9.365 9.624 1.00 91.62 95 GLU A N 1
ATOM 752 C CA . GLU A 1 95 ? 6.282 9.107 8.921 1.00 91.62 95 GLU A CA 1
ATOM 753 C C . GLU A 1 95 ? 5.946 7.609 8.894 1.00 91.62 95 GLU A C 1
ATOM 755 O O . GLU A 1 95 ? 4.791 7.224 9.097 1.00 91.62 95 GLU A O 1
ATOM 760 N N . MET A 1 96 ? 6.948 6.741 8.737 1.00 93.88 96 MET A N 1
ATOM 761 C CA . MET A 1 96 ? 6.748 5.293 8.741 1.00 93.88 96 MET A CA 1
ATOM 762 C C . MET A 1 96 ? 6.396 4.738 10.121 1.00 93.88 96 MET A C 1
ATOM 764 O O . MET A 1 96 ? 5.584 3.823 10.198 1.00 93.88 96 MET A O 1
ATOM 768 N N . ILE A 1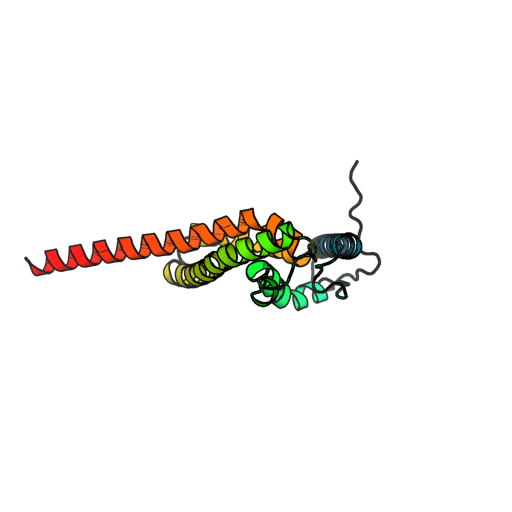 97 ? 6.904 5.311 11.217 1.00 93.88 97 ILE A N 1
ATOM 769 C CA . ILE A 1 97 ? 6.470 4.921 12.573 1.00 93.88 97 ILE A CA 1
ATOM 770 C C . ILE A 1 97 ? 4.964 5.173 12.749 1.00 93.88 97 ILE A C 1
ATOM 772 O O . ILE A 1 97 ? 4.242 4.309 13.251 1.00 93.88 97 ILE A O 1
ATOM 776 N N . ILE A 1 98 ? 4.479 6.338 12.303 1.00 94.25 98 ILE A N 1
ATOM 777 C CA . ILE A 1 98 ? 3.048 6.682 12.339 1.00 94.25 98 ILE A CA 1
ATOM 778 C C . ILE A 1 98 ? 2.250 5.739 11.433 1.00 94.25 98 ILE A C 1
ATOM 780 O O . ILE A 1 98 ? 1.172 5.279 11.813 1.00 94.25 98 ILE A O 1
ATOM 784 N N . THR A 1 99 ? 2.796 5.433 10.257 1.00 94.50 99 THR A N 1
ATOM 785 C CA . THR A 1 99 ? 2.179 4.527 9.284 1.00 94.50 99 THR A CA 1
ATOM 786 C C . THR A 1 99 ? 2.009 3.127 9.870 1.00 94.50 99 THR A C 1
ATOM 788 O O . THR A 1 99 ? 0.884 2.640 9.919 1.00 94.50 99 THR A O 1
ATOM 791 N N . TYR A 1 100 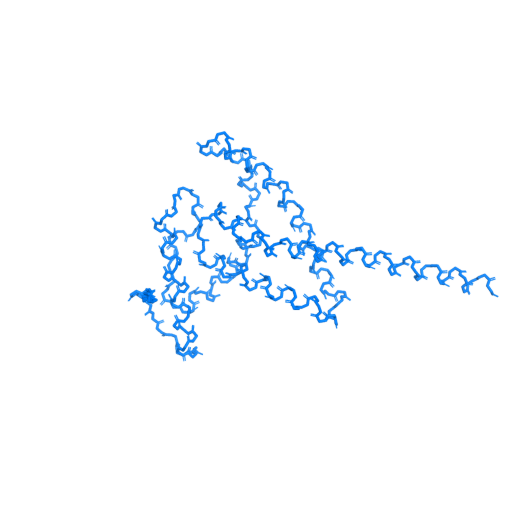? 3.066 2.528 10.428 1.00 94.75 100 TYR A N 1
ATOM 792 C CA . TYR A 1 100 ? 3.005 1.200 11.051 1.00 94.75 100 TYR A CA 1
ATOM 793 C C . TYR A 1 100 ? 1.998 1.139 12.194 1.00 94.75 100 TYR A C 1
ATOM 795 O O . TYR A 1 100 ? 1.214 0.195 12.290 1.00 94.75 100 TYR A O 1
ATOM 803 N N . LEU A 1 101 ? 1.985 2.158 13.061 1.00 95.25 101 LEU A N 1
ATOM 804 C CA . LEU A 1 101 ? 1.002 2.225 14.136 1.00 95.25 101 LEU A CA 1
ATOM 805 C C . LEU A 1 101 ? -0.422 2.263 13.572 1.00 95.25 101 LEU A C 1
ATOM 807 O O . LEU A 1 101 ? -1.304 1.565 14.074 1.00 95.25 101 LEU A O 1
ATOM 811 N N . SER A 1 102 ? -0.653 3.057 12.528 1.00 94.19 102 SER A N 1
ATOM 812 C CA . SER A 1 102 ? -1.981 3.169 11.939 1.00 94.19 102 SER A CA 1
ATOM 813 C C . SER A 1 102 ? -2.417 1.912 11.185 1.00 94.19 102 SER A C 1
ATOM 815 O O . SER A 1 102 ? -3.583 1.536 11.264 1.00 94.19 102 SER A O 1
ATOM 817 N N . GLU A 1 103 ? -1.505 1.196 10.533 1.00 93.56 103 GLU A N 1
ATOM 818 C CA . GLU A 1 103 ? -1.801 -0.097 9.907 1.00 93.56 103 GLU A CA 1
ATOM 819 C C . GLU A 1 103 ? -2.263 -1.134 10.943 1.00 93.56 103 GLU A C 1
ATOM 821 O O . GLU A 1 103 ? -3.258 -1.829 10.722 1.00 93.56 103 GLU A O 1
ATOM 826 N N . LEU A 1 104 ? -1.631 -1.179 12.123 1.00 95.12 104 LEU A N 1
ATOM 827 C CA . LEU A 1 104 ? -2.089 -2.025 13.233 1.00 95.12 104 LEU A CA 1
ATOM 828 C C . LEU A 1 104 ? -3.494 -1.626 13.714 1.00 95.12 104 LEU A C 1
ATOM 830 O O . LEU A 1 104 ? -4.350 -2.489 13.940 1.00 95.12 104 LEU A O 1
ATOM 834 N N . LEU A 1 105 ? -3.755 -0.320 13.838 1.00 94.06 105 LEU A N 1
ATOM 835 C CA . LEU A 1 105 ? -5.079 0.202 14.194 1.00 94.06 105 LEU A CA 1
ATOM 836 C C . LEU A 1 105 ? -6.130 -0.114 13.128 1.00 94.06 105 LEU A C 1
ATOM 838 O O . LEU A 1 105 ? -7.279 -0.394 13.474 1.00 94.06 105 LEU A O 1
ATOM 842 N N . LEU A 1 106 ? -5.750 -0.088 11.852 1.00 93.50 106 LEU A N 1
ATOM 843 C CA . LEU A 1 106 ? -6.62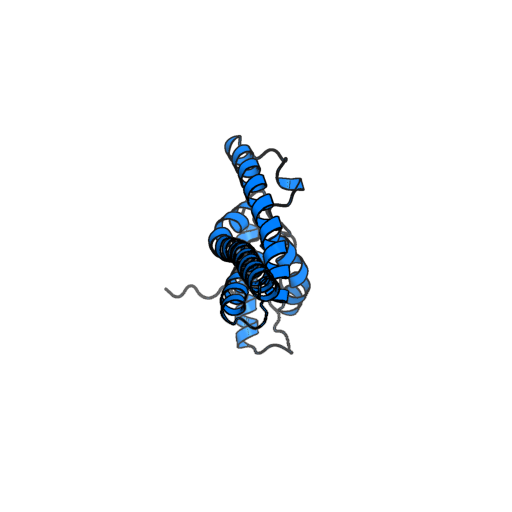3 -0.414 10.737 1.00 93.50 106 LEU A CA 1
ATOM 844 C C . LEU A 1 106 ? -7.024 -1.888 10.782 1.00 93.50 106 LEU A C 1
ATOM 846 O O . LEU A 1 106 ? -8.216 -2.174 10.723 1.00 93.50 106 LEU A O 1
ATOM 850 N N . VAL A 1 107 ? -6.077 -2.815 10.967 1.00 93.69 107 VAL A N 1
ATOM 851 C CA . VAL A 1 107 ? -6.379 -4.254 11.089 1.00 93.69 107 VAL A CA 1
ATOM 852 C C . VAL A 1 107 ? -7.323 -4.510 12.264 1.00 93.69 107 VAL A C 1
ATOM 854 O O . VAL A 1 107 ? -8.374 -5.135 12.103 1.00 93.69 107 VAL A O 1
ATOM 857 N N . TRP A 1 108 ? -7.002 -3.966 13.441 1.00 93.75 108 TRP A N 1
ATOM 858 C CA . TRP A 1 108 ? -7.871 -4.065 14.616 1.00 93.75 108 TRP A CA 1
ATOM 859 C C . TRP A 1 108 ? -9.262 -3.463 14.361 1.00 93.75 108 TRP A C 1
ATOM 861 O O . TRP A 1 108 ? -10.294 -4.023 14.745 1.00 93.75 108 TRP A O 1
ATOM 871 N N . GLY A 1 109 ? -9.292 -2.320 13.685 1.00 89.06 109 GLY A N 1
ATOM 872 C CA . GLY A 1 109 ? -10.495 -1.576 13.373 1.00 89.06 109 GLY A CA 1
ATOM 873 C C . GLY A 1 109 ? -11.413 -2.277 12.379 1.00 89.06 109 GLY A C 1
ATOM 874 O O . GLY A 1 109 ? -12.625 -2.311 12.598 1.00 89.06 109 GLY A O 1
ATOM 875 N N . VAL A 1 110 ? -10.843 -2.884 11.337 1.00 90.50 110 VAL A N 1
ATOM 876 C CA . VAL A 1 110 ? -11.555 -3.722 10.365 1.00 90.50 110 VAL A CA 1
ATOM 877 C C . VAL A 1 110 ? -12.218 -4.892 11.081 1.00 90.50 110 VAL A C 1
ATOM 879 O O . VAL A 1 110 ? -13.404 -5.116 10.873 1.00 90.50 110 VAL A O 1
ATOM 882 N N . ILE A 1 111 ? -11.518 -5.577 11.991 1.00 91.81 111 ILE A N 1
ATOM 883 C CA . ILE A 1 111 ? -12.093 -6.691 12.765 1.00 91.81 111 ILE A CA 1
ATOM 884 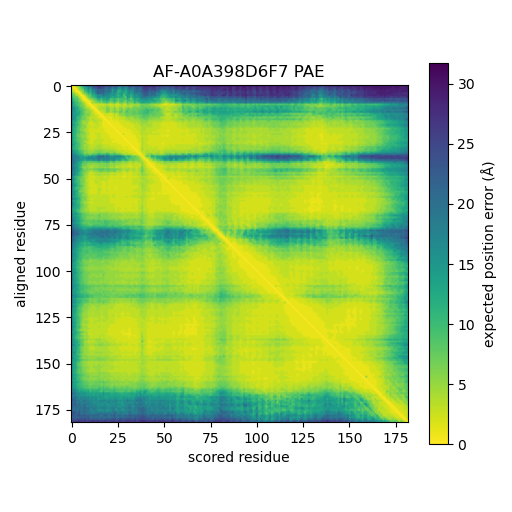C C . ILE A 1 111 ? -13.264 -6.203 13.634 1.00 91.81 111 ILE A C 1
ATOM 886 O O . ILE A 1 111 ? -14.339 -6.808 13.652 1.00 91.81 111 ILE A O 1
ATOM 890 N N . LYS A 1 112 ? -13.092 -5.077 14.336 1.00 89.62 112 LYS A N 1
ATOM 891 C CA . LYS A 1 112 ? -14.103 -4.542 15.262 1.00 89.62 112 LYS A CA 1
ATOM 892 C C . LYS A 1 112 ? -15.335 -3.965 14.559 1.00 89.62 112 LYS A C 1
ATOM 894 O O . LYS A 1 112 ? -16.450 -4.086 15.069 1.00 89.62 112 LYS A O 1
ATOM 899 N N . PHE A 1 113 ? -15.150 -3.318 13.413 1.00 89.44 113 PHE A N 1
ATOM 900 C CA . PHE A 1 113 ? -16.190 -2.584 12.690 1.00 89.44 113 PHE A CA 1
ATOM 901 C C . PHE A 1 113 ? -16.481 -3.173 11.301 1.00 89.44 113 PHE A C 1
ATOM 903 O O . PHE A 1 113 ? -16.993 -2.464 10.439 1.00 89.44 113 PHE A O 1
ATOM 910 N N . TRP A 1 114 ? -16.242 -4.473 11.102 1.00 91.62 114 TRP A N 1
ATOM 911 C CA . TRP A 1 114 ? -16.332 -5.170 9.808 1.00 91.62 114 TRP A CA 1
ATOM 912 C C . TRP A 1 114 ? -17.667 -5.015 9.062 1.00 91.62 114 TRP A C 1
ATOM 914 O O . TRP A 1 114 ? -17.722 -5.200 7.853 1.00 91.62 114 TRP A O 1
ATOM 924 N N . ARG A 1 115 ? -18.757 -4.662 9.752 1.00 92.00 115 ARG A N 1
ATOM 925 C CA . ARG A 1 115 ? -20.077 -4.427 9.136 1.00 92.00 115 ARG A CA 1
ATOM 926 C C . ARG A 1 115 ? -20.235 -3.042 8.496 1.00 92.00 115 ARG A C 1
ATOM 928 O O . ARG A 1 115 ? -21.274 -2.766 7.906 1.00 92.00 115 ARG A O 1
ATOM 935 N N . ARG A 1 116 ? -19.260 -2.146 8.658 1.00 90.69 116 ARG A N 1
ATOM 936 C CA . ARG A 1 116 ? -19.278 -0.793 8.086 1.00 90.69 116 ARG A CA 1
ATOM 937 C C . ARG A 1 116 ? -18.718 -0.832 6.670 1.00 90.69 116 ARG A C 1
ATOM 939 O O . ARG A 1 116 ? -17.528 -1.082 6.485 1.00 90.69 116 ARG A O 1
ATOM 946 N N . SER A 1 117 ? -19.569 -0.586 5.678 1.00 92.50 117 SER A N 1
ATOM 947 C CA . SER A 1 117 ? -19.178 -0.591 4.265 1.00 92.50 117 SER A CA 1
ATOM 948 C C . SER A 1 117 ? -18.139 0.482 3.947 1.00 92.50 117 SER A C 1
ATOM 950 O O . SER A 1 117 ? -17.292 0.277 3.086 1.00 92.50 117 SER A O 1
ATOM 952 N N . GLU A 1 118 ? -18.152 1.599 4.674 1.00 92.75 118 GLU A N 1
ATOM 953 C CA . GLU A 1 118 ? -17.242 2.728 4.475 1.00 92.75 118 GLU A CA 1
ATOM 954 C C . GLU A 1 118 ? -15.776 2.323 4.685 1.00 92.75 118 GLU A C 1
ATOM 956 O O . GLU A 1 118 ? -14.901 2.753 3.937 1.00 92.75 118 GLU A O 1
ATOM 961 N N . ILE A 1 119 ? -15.515 1.441 5.660 1.00 93.25 119 ILE A N 1
ATOM 962 C CA . ILE A 1 119 ? -14.169 0.923 5.938 1.00 93.25 119 ILE A CA 1
ATOM 963 C C . ILE A 1 119 ? -13.672 0.106 4.746 1.00 93.25 119 ILE A C 1
ATOM 965 O O . ILE A 1 119 ? -12.542 0.298 4.299 1.00 93.25 119 ILE A O 1
ATOM 969 N N . TRP A 1 120 ? -14.517 -0.774 4.209 1.00 94.06 120 TRP A N 1
ATOM 970 C CA . TRP A 1 120 ? -14.161 -1.623 3.074 1.00 94.06 120 TRP A CA 1
ATOM 971 C C . TRP A 1 120 ? -13.927 -0.828 1.801 1.00 94.06 120 TRP A C 1
ATOM 973 O O . TRP A 1 120 ? -12.929 -1.069 1.132 1.00 94.06 120 TRP A O 1
ATOM 983 N N . VAL A 1 121 ? -14.795 0.134 1.484 1.00 95.31 121 VAL A N 1
ATOM 984 C CA . VAL A 1 121 ? -14.661 0.944 0.265 1.00 95.31 121 VAL A CA 1
ATOM 985 C C . VAL A 1 121 ? -13.328 1.692 0.261 1.00 95.31 121 VAL A C 1
ATOM 987 O O . VAL A 1 121 ? -12.573 1.559 -0.698 1.00 95.31 121 VAL A O 1
ATOM 990 N N . ILE A 1 122 ? -13.002 2.398 1.352 1.00 95.69 122 ILE A N 1
ATOM 991 C CA . ILE A 1 122 ? -11.747 3.158 1.470 1.00 95.69 122 ILE A CA 1
ATOM 992 C C . ILE A 1 122 ? -10.533 2.221 1.475 1.00 95.69 122 ILE A C 1
ATOM 994 O O . ILE A 1 122 ? -9.515 2.515 0.842 1.00 95.69 122 ILE A O 1
ATOM 998 N N . SER A 1 123 ? -10.627 1.091 2.183 1.00 95.00 123 SER A N 1
ATOM 999 C CA . SER A 1 123 ? -9.511 0.149 2.293 1.00 95.00 123 SER A CA 1
ATOM 1000 C C . SER A 1 123 ? -9.222 -0.514 0.952 1.00 95.00 123 SER A C 1
ATOM 1002 O O . SER A 1 123 ? -8.091 -0.467 0.486 1.00 95.00 123 SER A O 1
ATOM 1004 N N . ILE A 1 124 ? -10.235 -1.066 0.282 1.00 96.06 124 ILE A N 1
ATOM 1005 C CA . ILE A 1 124 ? -10.075 -1.758 -1.004 1.00 96.06 124 ILE A CA 1
ATOM 1006 C C . ILE A 1 124 ? -9.559 -0.795 -2.074 1.00 96.06 124 ILE A C 1
ATOM 1008 O O . ILE A 1 124 ? -8.630 -1.153 -2.800 1.00 96.06 124 ILE A O 1
ATOM 1012 N N . SER A 1 125 ? -10.097 0.429 -2.159 1.00 96.44 125 SER A N 1
ATOM 1013 C CA . SER A 1 125 ? -9.631 1.405 -3.151 1.00 96.44 125 SER A CA 1
ATOM 1014 C C . SER A 1 125 ? -8.165 1.777 -2.933 1.00 96.44 125 SER A C 1
ATOM 1016 O O . SER A 1 125 ? -7.382 1.789 -3.881 1.00 96.44 125 SER A O 1
ATOM 1018 N N . SER A 1 126 ? -7.775 2.032 -1.682 1.00 97.06 126 SER A N 1
ATOM 1019 C CA . SER A 1 126 ? -6.412 2.456 -1.348 1.00 97.06 126 SER A CA 1
ATOM 1020 C C . SER A 1 126 ? -5.416 1.307 -1.495 1.00 97.06 126 SER A C 1
ATOM 1022 O O . SER A 1 126 ? -4.374 1.484 -2.122 1.00 97.06 126 SER A O 1
ATOM 1024 N N . ILE A 1 127 ? -5.760 0.113 -0.999 1.00 96.69 127 ILE A N 1
ATOM 1025 C CA . ILE A 1 127 ? -4.930 -1.091 -1.122 1.00 96.69 127 ILE A CA 1
ATOM 1026 C C . ILE A 1 127 ? -4.707 -1.427 -2.596 1.00 96.69 127 ILE A C 1
ATOM 1028 O O . ILE A 1 127 ? -3.576 -1.691 -2.984 1.00 96.69 127 ILE A O 1
ATOM 1032 N N . THR A 1 128 ? -5.743 -1.359 -3.438 1.00 96.12 128 THR A N 1
ATOM 1033 C CA . THR A 1 128 ? -5.602 -1.647 -4.875 1.00 96.12 128 THR A CA 1
ATOM 1034 C C . THR A 1 128 ? -4.578 -0.721 -5.532 1.00 96.12 128 THR A C 1
ATOM 1036 O O . THR A 1 128 ? -3.704 -1.195 -6.255 1.00 96.12 128 THR A O 1
ATOM 1039 N N . MET A 1 129 ? -4.630 0.584 -5.249 1.00 96.81 129 MET A N 1
ATOM 1040 C CA . MET A 1 129 ? -3.687 1.547 -5.832 1.00 96.81 129 MET A CA 1
ATOM 1041 C C . MET A 1 129 ? -2.268 1.376 -5.280 1.00 96.81 129 MET A C 1
ATOM 1043 O O . MET A 1 129 ? -1.312 1.384 -6.052 1.00 96.81 129 MET A O 1
ATOM 1047 N N . ILE A 1 130 ? -2.118 1.139 -3.971 1.00 97.31 130 ILE A N 1
ATOM 1048 C CA . ILE A 1 130 ? -0.815 0.835 -3.356 1.00 97.31 130 ILE A CA 1
ATOM 1049 C C . ILE A 1 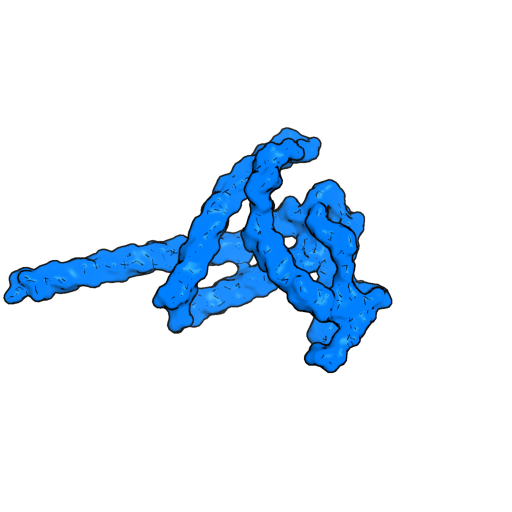130 ? -0.201 -0.419 -3.989 1.00 97.31 130 ILE A C 1
ATOM 1051 O O . ILE A 1 130 ? 0.979 -0.417 -4.333 1.00 97.31 130 ILE A O 1
ATOM 1055 N N . MET A 1 131 ? -1.002 -1.466 -4.200 1.00 97.12 131 MET A N 1
ATOM 1056 C CA . MET A 1 131 ? -0.555 -2.704 -4.836 1.00 97.12 131 MET A CA 1
ATOM 1057 C C . MET A 1 131 ? -0.145 -2.489 -6.291 1.00 97.12 131 MET A C 1
ATOM 1059 O O . MET A 1 131 ? 0.884 -3.015 -6.707 1.00 97.12 131 MET A O 1
ATOM 1063 N N . LEU A 1 132 ? -0.894 -1.689 -7.055 1.00 95.62 132 LEU A N 1
ATOM 1064 C CA . LEU A 1 132 ? -0.500 -1.331 -8.418 1.00 95.62 132 LEU A CA 1
ATOM 1065 C C . LEU A 1 132 ? 0.860 -0.628 -8.429 1.00 95.62 132 LEU A C 1
ATOM 1067 O O . LEU A 1 132 ? 1.742 -1.053 -9.172 1.00 95.62 132 LEU A O 1
ATOM 1071 N N . TYR A 1 133 ? 1.072 0.363 -7.557 1.00 95.75 133 TYR A N 1
ATOM 1072 C CA . TYR A 1 133 ? 2.371 1.028 -7.458 1.00 95.75 133 TYR A CA 1
ATOM 1073 C C . TYR A 1 133 ? 3.490 0.091 -7.016 1.00 95.75 133 TYR A C 1
ATOM 1075 O O . TYR A 1 133 ? 4.579 0.170 -7.573 1.00 95.75 133 TYR A O 1
ATOM 1083 N N . ALA A 1 134 ? 3.247 -0.806 -6.060 1.00 95.94 134 ALA A N 1
ATOM 1084 C CA . ALA A 1 134 ? 4.253 -1.760 -5.595 1.00 95.94 134 ALA A CA 1
ATOM 1085 C C . ALA A 1 134 ? 4.643 -2.787 -6.675 1.00 95.94 134 ALA A C 1
ATOM 1087 O O . ALA A 1 134 ? 5.785 -3.245 -6.726 1.00 95.94 134 ALA A O 1
ATOM 1088 N N . LEU A 1 135 ? 3.708 -3.137 -7.564 1.00 95.25 135 LEU A N 1
ATOM 1089 C CA . LEU A 1 135 ? 3.973 -4.018 -8.700 1.00 95.25 135 LEU A CA 1
ATOM 1090 C C . LEU A 1 135 ? 4.750 -3.304 -9.814 1.00 95.25 135 LEU A C 1
ATOM 1092 O O . LEU A 1 135 ? 5.599 -3.934 -10.445 1.00 95.25 135 LEU A O 1
ATOM 1096 N N . THR A 1 136 ? 4.515 -2.007 -10.039 1.00 93.81 136 THR A N 1
ATOM 1097 C CA . THR A 1 136 ? 5.158 -1.250 -11.128 1.00 93.81 136 THR A CA 1
ATOM 1098 C C . THR A 1 136 ? 6.447 -0.538 -10.728 1.00 93.81 136 THR A C 1
ATOM 1100 O O . THR A 1 136 ? 7.409 -0.539 -11.483 1.00 93.81 136 THR A O 1
ATOM 1103 N N . ILE A 1 137 ? 6.484 0.122 -9.574 1.00 93.56 137 ILE A N 1
ATOM 1104 C CA . ILE A 1 137 ? 7.575 1.026 -9.201 1.00 93.56 137 ILE A CA 1
ATOM 1105 C C . ILE A 1 137 ? 8.606 0.249 -8.387 1.00 93.56 137 ILE A C 1
ATOM 1107 O O . ILE A 1 137 ? 8.362 -0.117 -7.240 1.00 93.56 137 ILE A O 1
ATOM 1111 N N . THR A 1 138 ? 9.784 0.035 -8.967 1.00 92.12 138 THR A N 1
ATOM 1112 C CA . THR A 1 138 ? 10.905 -0.649 -8.302 1.00 92.12 138 THR A CA 1
ATOM 1113 C C . THR A 1 138 ? 11.719 0.277 -7.404 1.00 92.12 138 THR A C 1
ATOM 1115 O O . THR A 1 138 ? 12.312 -0.170 -6.424 1.00 92.12 138 THR A O 1
ATOM 1118 N N . ASN A 1 139 ? 11.737 1.579 -7.691 1.00 91.69 139 ASN A N 1
ATOM 1119 C CA . ASN A 1 139 ? 12.474 2.550 -6.892 1.00 91.69 139 ASN A CA 1
ATOM 1120 C C . ASN A 1 139 ? 11.732 2.912 -5.605 1.00 91.69 139 ASN A C 1
ATOM 1122 O O . ASN A 1 139 ? 10.655 3.505 -5.660 1.00 91.69 139 ASN A O 1
ATOM 1126 N N . ILE A 1 140 ? 12.343 2.651 -4.449 1.00 89.62 140 ILE A N 1
ATOM 1127 C CA . ILE A 1 140 ? 11.715 2.897 -3.137 1.00 89.62 140 ILE A CA 1
ATOM 1128 C C . ILE A 1 140 ? 11.357 4.365 -2.943 1.00 89.62 140 ILE A C 1
ATOM 1130 O O . ILE A 1 140 ? 10.283 4.679 -2.440 1.00 89.62 140 ILE A O 1
ATOM 1134 N N . GLY A 1 141 ? 12.261 5.274 -3.316 1.00 87.19 141 GLY A N 1
ATOM 1135 C CA . GLY A 1 141 ? 12.061 6.704 -3.102 1.00 87.19 141 GLY A CA 1
ATOM 1136 C C . GLY A 1 141 ? 10.890 7.233 -3.923 1.00 87.19 141 GLY A C 1
ATOM 1137 O O . GLY A 1 141 ? 10.090 8.021 -3.423 1.00 87.19 141 GLY A O 1
ATOM 1138 N N . THR A 1 142 ? 10.766 6.777 -5.169 1.00 90.12 142 THR A N 1
ATOM 1139 C CA . THR A 1 142 ? 9.613 7.093 -6.019 1.00 90.12 142 THR A CA 1
ATOM 1140 C C . THR A 1 142 ? 8.345 6.437 -5.486 1.00 90.12 142 THR A C 1
ATOM 1142 O O . THR A 1 142 ? 7.355 7.134 -5.289 1.00 90.12 142 THR A O 1
ATOM 1145 N N . LEU A 1 143 ? 8.384 5.141 -5.166 1.00 93.12 143 LEU A N 1
ATOM 1146 C CA . LEU A 1 143 ? 7.234 4.403 -4.640 1.00 93.12 143 LEU A CA 1
ATOM 1147 C C . LEU A 1 143 ? 6.664 5.070 -3.384 1.00 93.12 143 LEU A C 1
ATOM 1149 O O . LEU A 1 143 ? 5.453 5.247 -3.275 1.00 93.12 143 LEU A O 1
ATOM 1153 N N . TYR A 1 144 ? 7.541 5.471 -2.465 1.00 91.62 144 TYR A N 1
ATOM 1154 C CA . TYR A 1 144 ? 7.177 6.150 -1.228 1.00 91.62 144 TYR A CA 1
ATOM 1155 C C . TYR A 1 144 ? 6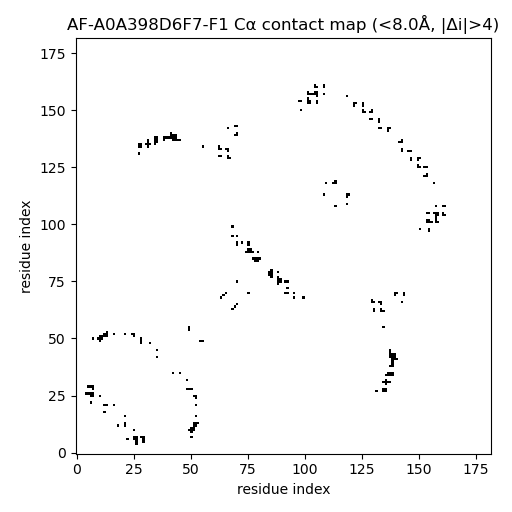.388 7.444 -1.477 1.00 91.62 144 TYR A C 1
ATOM 1157 O O . TYR A 1 144 ? 5.368 7.675 -0.829 1.00 91.62 144 TYR A O 1
ATOM 1165 N N . ARG A 1 145 ? 6.820 8.263 -2.446 1.00 90.94 145 ARG A N 1
ATOM 1166 C CA . ARG A 1 145 ? 6.158 9.533 -2.781 1.00 90.94 145 ARG A CA 1
ATOM 1167 C C . ARG A 1 145 ? 4.838 9.328 -3.519 1.00 90.94 145 ARG A C 1
ATOM 1169 O O . ARG A 1 145 ? 3.846 9.950 -3.157 1.00 90.94 145 ARG A O 1
ATOM 1176 N N . GLU A 1 146 ? 4.817 8.452 -4.521 1.00 93.25 146 GLU A N 1
ATOM 1177 C CA . GLU A 1 146 ? 3.635 8.242 -5.372 1.00 93.25 146 GLU A CA 1
ATOM 1178 C C . GLU A 1 146 ? 2.473 7.619 -4.590 1.00 93.25 146 GLU A C 1
ATOM 1180 O O . GLU A 1 146 ? 1.318 8.023 -4.726 1.00 93.25 146 GLU A O 1
ATOM 1185 N N . ARG A 1 147 ? 2.765 6.664 -3.699 1.00 95.12 147 ARG A N 1
ATOM 1186 C CA . ARG A 1 147 ? 1.712 5.990 -2.930 1.00 95.12 147 ARG A CA 1
ATOM 1187 C C . ARG A 1 147 ? 1.185 6.817 -1.751 1.00 95.12 147 ARG A C 1
ATOM 1189 O O . ARG A 1 147 ? 0.174 6.431 -1.162 1.00 95.12 147 ARG A O 1
ATOM 1196 N N . TRP A 1 148 ? 1.861 7.912 -1.377 1.00 92.88 148 TRP A N 1
ATOM 1197 C CA . TRP A 1 148 ? 1.582 8.672 -0.151 1.00 92.88 148 TRP A CA 1
ATOM 1198 C C . TRP A 1 148 ? 0.115 9.092 -0.040 1.00 92.88 148 TRP A C 1
ATOM 1200 O O . TRP A 1 148 ? -0.495 8.919 1.014 1.00 92.88 148 TRP A O 1
ATOM 1210 N N . GLY A 1 149 ? -0.490 9.547 -1.143 1.00 94.38 149 GLY A N 1
ATOM 1211 C CA . GLY A 1 149 ? -1.894 9.965 -1.161 1.00 94.38 149 GLY A CA 1
ATOM 1212 C C . GLY A 1 149 ? -2.863 8.869 -0.703 1.00 94.38 149 GLY A C 1
ATOM 1213 O O . GLY A 1 149 ? -3.784 9.140 0.063 1.00 94.38 149 GLY A O 1
ATOM 1214 N N . TYR A 1 150 ? -2.625 7.619 -1.104 1.00 96.25 150 TYR A N 1
ATOM 1215 C CA . TYR A 1 150 ? -3.451 6.473 -0.708 1.00 96.25 150 TYR A CA 1
ATOM 1216 C C . TYR A 1 150 ? -3.106 5.973 0.694 1.00 96.25 150 TYR A C 1
ATOM 1218 O O . TYR A 1 150 ? -3.993 5.561 1.441 1.00 96.25 150 TYR A O 1
ATOM 1226 N N . MET A 1 151 ? -1.831 6.058 1.078 1.00 95.75 151 MET A N 1
ATOM 1227 C CA . MET A 1 151 ? -1.390 5.685 2.418 1.00 95.75 151 MET A CA 1
ATOM 1228 C C . MET A 1 151 ? -2.021 6.588 3.487 1.00 95.75 151 MET A C 1
ATOM 1230 O O . MET A 1 151 ? -2.520 6.096 4.495 1.00 95.75 151 MET A O 1
ATOM 1234 N N . VAL A 1 152 ? -2.106 7.900 3.243 1.00 95.69 152 VAL A N 1
ATOM 1235 C CA . VAL A 1 152 ? -2.734 8.860 4.171 1.00 95.69 152 VAL A CA 1
ATOM 1236 C C . VAL A 1 152 ? -4.214 8.551 4.421 1.00 95.69 152 VAL A C 1
ATOM 1238 O O . VAL A 1 152 ? -4.691 8.737 5.544 1.00 95.69 152 VAL A O 1
ATOM 1241 N N . LEU A 1 153 ? -4.946 8.043 3.423 1.00 96.19 153 LEU A N 1
ATOM 1242 C CA . LEU A 1 153 ? -6.339 7.617 3.608 1.00 96.19 153 LEU A CA 1
ATOM 1243 C C . LEU A 1 153 ? -6.441 6.462 4.607 1.00 96.19 153 LEU A C 1
ATOM 1245 O O . LEU A 1 153 ? -7.273 6.507 5.515 1.00 96.19 153 LEU A O 1
ATOM 1249 N N . LEU A 1 154 ? -5.563 5.464 4.481 1.00 95.81 154 LEU A N 1
ATOM 1250 C CA . LEU A 1 154 ? -5.494 4.339 5.413 1.00 95.81 154 LEU A CA 1
ATOM 1251 C C . LEU A 1 154 ? -5.051 4.790 6.805 1.00 95.81 154 LEU A C 1
ATOM 1253 O O . LEU A 1 154 ? -5.666 4.398 7.798 1.00 95.81 154 LEU A O 1
ATOM 1257 N N . ILE A 1 155 ? -4.054 5.680 6.874 1.00 95.25 155 ILE A N 1
ATOM 1258 C CA . ILE A 1 155 ? -3.569 6.242 8.136 1.00 95.25 155 ILE A CA 1
ATOM 1259 C C . ILE A 1 155 ? -4.710 6.957 8.866 1.00 95.25 155 ILE A C 1
ATOM 1261 O O . ILE A 1 155 ? -4.955 6.714 10.049 1.00 95.25 155 ILE A O 1
ATOM 1265 N N . THR A 1 156 ? -5.436 7.816 8.156 1.00 95.56 156 THR A N 1
ATOM 1266 C CA . THR A 1 156 ? -6.541 8.599 8.717 1.00 95.56 156 THR A CA 1
ATOM 1267 C C . THR A 1 156 ? -7.680 7.690 9.166 1.00 95.56 156 THR A C 1
ATOM 1269 O O . THR A 1 156 ? -8.246 7.892 10.242 1.00 95.56 156 THR A O 1
ATOM 1272 N N . LEU A 1 157 ? -7.988 6.653 8.385 1.00 94.94 157 LEU A N 1
ATOM 1273 C CA . LEU A 1 157 ? -9.002 5.665 8.731 1.00 94.94 157 LEU A CA 1
ATOM 1274 C C . LEU A 1 157 ? -8.644 4.904 10.018 1.00 94.94 157 LEU A C 1
ATOM 1276 O O . LEU A 1 157 ? -9.499 4.782 10.899 1.00 94.94 157 LEU A O 1
ATOM 1280 N N . GLY A 1 158 ? -7.392 4.460 10.175 1.00 94.00 158 GLY A N 1
ATOM 1281 C CA . GLY A 1 158 ? -6.919 3.788 11.392 1.00 94.00 158 GLY A CA 1
ATOM 1282 C C . GLY A 1 158 ? -7.101 4.650 12.648 1.00 94.00 158 GLY A C 1
ATOM 1283 O O . GLY A 1 158 ? -7.698 4.208 13.637 1.00 94.00 158 GLY A O 1
ATOM 1284 N N . PHE A 1 159 ? -6.703 5.925 12.594 1.00 94.62 159 PHE A N 1
ATOM 1285 C CA . PHE A 1 159 ? -6.907 6.862 13.707 1.00 94.62 159 PHE A CA 1
ATOM 1286 C C . PHE A 1 159 ? -8.385 7.210 13.946 1.00 94.62 159 PHE A C 1
ATOM 1288 O O . PHE A 1 159 ? -8.821 7.295 15.098 1.00 94.62 159 PHE A O 1
ATOM 1295 N N . ALA A 1 160 ? -9.192 7.359 12.893 1.00 93.06 160 ALA A N 1
ATOM 1296 C CA . ALA A 1 160 ? -10.626 7.618 13.024 1.00 93.06 160 ALA A CA 1
ATOM 1297 C C . ALA A 1 160 ? -11.343 6.477 13.768 1.00 93.06 160 ALA A C 1
ATOM 1299 O O . ALA A 1 160 ? -12.214 6.719 14.612 1.00 93.06 160 ALA A O 1
ATOM 1300 N N . ILE A 1 161 ? -10.944 5.229 13.509 1.00 91.44 161 ILE A N 1
ATOM 1301 C CA . ILE A 1 161 ? -11.477 4.056 14.205 1.00 91.44 161 ILE A CA 1
ATOM 1302 C C . ILE A 1 161 ? -11.107 4.078 15.696 1.00 91.44 161 ILE A C 1
ATOM 1304 O O . ILE A 1 161 ? -11.970 3.831 16.550 1.00 91.44 161 ILE A O 1
ATOM 1308 N N . LEU A 1 162 ? -9.862 4.436 16.025 1.00 91.88 162 LEU A N 1
ATOM 1309 C CA . LEU A 1 162 ? -9.413 4.591 17.408 1.00 91.88 162 LEU A CA 1
ATOM 1310 C C . LEU A 1 162 ? -10.254 5.634 18.161 1.00 91.88 162 LEU A C 1
ATOM 1312 O O . LEU A 1 162 ? -10.760 5.359 19.253 1.00 91.88 162 LEU A O 1
ATOM 1316 N N . LEU A 1 163 ? -10.459 6.814 17.569 1.00 91.31 163 LEU A N 1
ATOM 1317 C CA . LEU A 1 163 ? -11.262 7.888 18.166 1.00 91.31 163 LEU A CA 1
ATOM 1318 C C . LEU A 1 163 ? -12.721 7.465 18.376 1.00 91.31 163 LEU A C 1
ATOM 1320 O O . LEU A 1 163 ? -13.289 7.669 19.454 1.00 91.31 163 LEU A O 1
ATOM 1324 N N . LYS A 1 164 ? -13.320 6.807 17.379 1.00 89.19 164 LYS A N 1
ATOM 1325 C CA . LYS A 1 164 ? -14.693 6.296 17.466 1.00 89.19 164 LYS A CA 1
ATOM 1326 C C . LYS A 1 164 ? -14.848 5.262 18.578 1.00 89.19 164 LYS A C 1
ATOM 1328 O O . LYS A 1 164 ? -15.824 5.310 19.327 1.00 89.19 164 LYS A O 1
ATOM 1333 N N . SER A 1 165 ? -13.881 4.357 18.721 1.00 88.06 165 SER A N 1
ATOM 1334 C CA . SER A 1 165 ? -13.887 3.356 19.789 1.00 88.06 165 SER A CA 1
ATOM 1335 C C . SER A 1 165 ? -13.828 3.994 21.180 1.00 88.06 165 SER A C 1
ATOM 1337 O O . SER A 1 165 ? -14.573 3.584 22.071 1.00 88.06 165 SER A O 1
ATOM 1339 N N . HIS A 1 166 ? -12.984 5.010 21.374 1.00 85.88 166 HIS A N 1
ATOM 1340 C CA . HIS A 1 166 ? -12.913 5.729 22.648 1.00 85.88 166 HIS A CA 1
ATOM 1341 C C . HIS A 1 166 ? -14.220 6.458 22.980 1.00 85.88 166 HIS A C 1
ATOM 1343 O O . HIS A 1 166 ? -14.662 6.425 24.129 1.00 85.88 166 HIS A O 1
ATOM 1349 N N . SER A 1 167 ? -14.867 7.066 21.982 1.00 84.75 167 SER A N 1
ATOM 1350 C CA . SER A 1 167 ? -16.162 7.734 22.159 1.00 84.75 167 SER A CA 1
ATOM 1351 C C . SER A 1 167 ? -17.261 6.756 22.599 1.00 84.75 167 SER A C 1
ATOM 1353 O O . SER A 1 167 ? -17.924 6.985 23.611 1.00 84.75 167 SER A O 1
ATOM 1355 N N . GLN A 1 168 ? -17.386 5.601 21.930 1.00 81.44 168 GLN A N 1
ATOM 1356 C CA . GLN A 1 168 ? -18.380 4.580 22.294 1.00 81.44 168 GLN A CA 1
ATOM 1357 C C . GLN A 1 168 ? -18.173 4.016 23.704 1.00 81.44 168 GLN A C 1
ATOM 1359 O O . GLN A 1 168 ? -19.150 3.759 24.409 1.00 81.44 168 GLN A O 1
ATOM 1364 N N . ASN A 1 169 ? -16.918 3.832 24.124 1.00 79.00 169 ASN A N 1
ATOM 1365 C CA . ASN A 1 169 ? -16.607 3.362 25.472 1.00 79.00 169 ASN A CA 1
ATOM 1366 C C . ASN A 1 169 ? -17.064 4.376 26.534 1.00 79.00 169 ASN A C 1
ATOM 1368 O O . ASN A 1 169 ? -17.736 3.984 27.485 1.00 79.00 169 ASN A O 1
ATOM 1372 N N . LYS A 1 170 ? -16.803 5.678 26.333 1.00 77.69 170 LYS A N 1
ATOM 1373 C CA . LYS A 1 170 ? -17.254 6.739 27.253 1.00 77.69 170 LYS A CA 1
ATOM 1374 C C . LYS A 1 170 ? -18.779 6.781 27.393 1.00 77.69 170 LYS A C 1
ATOM 1376 O O . LYS A 1 170 ? -19.285 6.888 28.510 1.00 77.69 170 LYS A O 1
ATOM 1381 N N . THR A 1 171 ? -19.517 6.664 26.286 1.00 78.81 171 THR A N 1
ATOM 1382 C CA . THR A 1 171 ? -20.990 6.660 26.309 1.00 78.81 171 THR A CA 1
ATOM 1383 C C . THR A 1 171 ? -21.542 5.471 27.095 1.00 78.81 171 THR A C 1
ATOM 1385 O O . THR A 1 171 ? -22.428 5.658 27.928 1.00 78.81 171 THR A O 1
ATOM 1388 N N . LYS A 1 172 ? -20.991 4.267 26.886 1.00 74.81 172 LYS A N 1
ATOM 1389 C CA . LYS A 1 172 ? -21.405 3.060 27.621 1.00 74.81 172 LYS A CA 1
ATOM 1390 C C . LYS A 1 172 ? -21.149 3.184 29.122 1.00 74.81 172 LYS A C 1
ATOM 1392 O O . LYS A 1 172 ? -22.035 2.871 29.910 1.00 74.81 172 LYS A O 1
ATOM 1397 N N . THR A 1 173 ? -19.978 3.684 29.523 1.00 77.88 173 THR A N 1
ATOM 1398 C CA . THR A 1 173 ? -19.653 3.898 30.942 1.00 77.88 173 THR A CA 1
ATOM 1399 C C . THR A 1 173 ? -20.614 4.892 31.593 1.00 77.88 173 THR A C 1
ATOM 1401 O O . THR A 1 173 ? -21.115 4.630 32.682 1.00 77.88 173 THR A O 1
ATOM 1404 N N . LYS A 1 174 ? -20.942 6.001 30.913 1.00 77.25 174 LYS A N 1
ATOM 1405 C CA . LYS A 1 174 ? -21.896 6.992 31.436 1.00 77.25 174 LYS A CA 1
ATOM 1406 C C . LYS A 1 174 ? -23.296 6.395 31.639 1.00 77.25 174 LYS A C 1
ATOM 1408 O O . LYS A 1 174 ? -23.902 6.637 32.675 1.00 77.25 174 LYS A O 1
ATOM 1413 N N . GLN A 1 175 ? -23.783 5.589 30.693 1.00 76.75 175 GLN A N 1
ATOM 1414 C CA . GLN A 1 175 ? -25.078 4.902 30.813 1.00 76.75 175 GLN A CA 1
ATOM 1415 C C . GLN A 1 175 ? -25.106 3.897 31.974 1.00 76.75 175 GLN A C 1
ATOM 1417 O O . GLN A 1 175 ? -26.097 3.828 32.691 1.00 76.75 175 GLN A O 1
ATOM 1422 N N . GLN A 1 176 ? -24.017 3.156 32.194 1.00 75.19 176 GLN A N 1
ATOM 1423 C CA . GLN A 1 176 ? -23.916 2.203 33.307 1.00 75.19 176 GLN A CA 1
ATOM 1424 C C . GLN A 1 176 ? -23.903 2.873 34.684 1.00 75.19 176 GLN A C 1
ATOM 1426 O O . GLN A 1 176 ? -24.394 2.281 35.639 1.00 75.19 176 GLN A O 1
ATOM 1431 N N . ILE A 1 177 ? -23.326 4.073 34.800 1.00 82.25 177 ILE A N 1
ATOM 1432 C CA . ILE A 1 177 ? -23.323 4.831 36.059 1.00 82.25 177 ILE A CA 1
ATOM 1433 C C . ILE A 1 177 ? -24.738 5.319 36.382 1.00 82.25 177 ILE A C 1
ATOM 1435 O O . ILE A 1 177 ? -25.182 5.132 37.507 1.00 82.25 177 ILE A O 1
ATOM 1439 N N . ILE A 1 178 ? -25.453 5.869 35.391 1.00 82.31 178 ILE A N 1
ATOM 1440 C CA . ILE A 1 178 ? -26.843 6.331 35.560 1.00 82.31 178 ILE A CA 1
ATOM 1441 C C . ILE A 1 178 ? -27.753 5.158 35.954 1.00 82.31 178 ILE A C 1
ATOM 1443 O O . ILE A 1 178 ? -28.483 5.247 36.927 1.00 82.31 178 ILE A O 1
ATOM 1447 N N . ALA A 1 179 ? -27.632 4.011 35.278 1.00 78.81 179 ALA A N 1
ATOM 1448 C CA . ALA A 1 179 ? -28.436 2.825 35.586 1.00 78.81 179 ALA A CA 1
ATOM 1449 C C . ALA A 1 179 ? -28.138 2.171 36.954 1.00 78.81 179 ALA A C 1
ATOM 1451 O O . ALA A 1 179 ? -28.835 1.239 37.333 1.00 78.81 179 ALA A O 1
ATOM 1452 N N . LYS A 1 180 ? -27.074 2.584 37.661 1.00 74.50 180 LYS A N 1
ATOM 1453 C CA . LYS A 1 180 ? -26.746 2.119 39.023 1.00 74.50 180 LYS A CA 1
ATOM 1454 C C . LYS A 1 180 ? -27.109 3.132 40.113 1.00 74.50 180 LYS A C 1
ATOM 1456 O O . LYS A 1 180 ? -26.996 2.789 41.287 1.00 74.50 180 LYS A O 1
ATOM 1461 N N . SER A 1 181 ? -27.427 4.374 39.745 1.00 68.62 181 SER A N 1
ATOM 1462 C CA . SER A 1 181 ? -27.847 5.425 40.681 1.00 68.62 181 SER A CA 1
ATOM 1463 C C . SER A 1 181 ? -29.363 5.505 40.869 1.00 68.62 181 SER A C 1
ATOM 1465 O O . SER A 1 181 ? -29.799 6.210 41.776 1.00 68.62 181 SER A O 1
ATOM 1467 N N . ASP A 1 182 ? -30.116 4.799 40.025 1.00 62.56 182 ASP A N 1
ATOM 1468 C CA . ASP A 1 182 ? -31.559 4.559 40.134 1.00 62.56 182 ASP A CA 1
ATOM 1469 C C . ASP A 1 182 ? -31.819 3.213 40.837 1.00 62.56 182 ASP A C 1
ATOM 1471 O O . ASP A 1 182 ? -32.804 3.127 41.606 1.00 62.56 182 ASP A O 1
#

Secondary structure (DSSP, 8-state):
--------TT----TTS-HHHHHHHHHHHHHHHHHHHH--S-BSSTT----SHHHHHHHHHHHHHHHHHPSPHHHHSSPPSSHHHHHHHHHHHHHHHHHHHHHHHHHHHHHHHTT-HHHHHHHHHHHHHHHHHHHH--BHHHHHHHTHHHHHHHHHHHHHHHHHHHHHHHHHHHHHHHHHH-

Mean predicted aligned error: 7.13 Å

Radius of gyration: 21.07 Å; Cα contacts (8 Å, |Δi|>4): 168; chains: 1; bounding box: 55×37×71 Å

Sequence (182 aa):
MTVPIQINPNWTNTNWLPSLLDQKLAGVAAARDTYTKTAGNGNIDDTITFHSARDMFLYLPRAIEIGFLSPFPRQWFESGSTSYNTLFRRVSAMEMIITYLSELLLVWGVIKFWRRSEIWVISISSITMIMLYALTITNIGTLYRERWGYMVLLITLGFAILLKSHSQNKTKTKQQIIAKSD